Protein 1FVI (pdb70)

Foldseek 3Di:
DADAAEAEDADDDLVLDPAQWWKFFAALFFKWAAAVWTATRVRHHFLAVVCGVLVNVLDDHQWIWGKAAPPDDSVVRCCNRRHNHAAIETATEFGCPDFLQAFSLVRLVVVVVVCVVVVCSCVDDRYHYHYGGTDGGGDPVSQQVVQLVSVLSPTQGMKIAHRSAGGDNYYDHSVSRHIYTDDQWDKDKWAFAAFDWDPVVPPVVDIFTQWTWTQGPNDIDIARTNDDPVNRRVCVVVVVVRHRWMWMWIPHDVVHSIHTHGTD

Radius of gyration: 20.39 Å; Cα contacts (8 Å, |Δi|>4): 584; chains: 1; bounding box: 38×55×48 Å

CATH classification: 3.30.1490.70 (+2 more: 2.40.50.140, 3.30.470.30)

Structure (mmCIF, N/CA/C/O backbone):
data_1FVI
#
_entry.id   1FVI
#
_cell.length_a   48.17
_cell.length_b   58.44
_cell.length_c   101.79
_cell.angle_alpha   90.0
_cell.angle_beta   90.0
_cell.angle_gamma   90.0
#
_symmetry.space_group_name_H-M   'P 21 21 21'
#
loop_
_entity.id
_entity.type
_entity.pdbx_description
1 polymer 'CHLORELLA VIRUS DNA LIGASE-ADENYLATE'
2 non-polymer 'SULFATE ION'
3 non-polymer 'ADENOSINE MONOPHOSPHATE'
4 water water
#
loop_
_atom_site.group_PDB
_atom_site.id
_atom_site.type_symbol
_atom_site.label_atom_id
_atom_site.label_alt_id
_atom_site.label_comp_id
_atom_site.label_asym_id
_atom_site.label_entity_id
_atom_site.label_seq_id
_atom_site.pdbx_PDB_ins_code
_atom_site.Cartn_x
_atom_site.Cartn_y
_atom_site.Cartn_z
_atom_site.occupancy
_atom_site.B_iso_or_equiv
_atom_site.auth_seq_id
_atom_site.auth_comp_id
_atom_site.auth_asym_id
_atom_site.auth_atom_id
_atom_site.pdbx_PDB_model_num
ATOM 1 N N . ALA A 1 1 ? 29.839 -9.655 62.212 1.00 31.84 2 ALA A N 1
ATOM 2 C CA . ALA A 1 1 ? 31.280 -9.608 61.958 1.00 39.21 2 ALA A CA 1
ATOM 3 C C . ALA A 1 1 ? 31.625 -8.562 60.890 1.00 34.85 2 ALA A C 1
ATOM 4 O O . ALA A 1 1 ? 30.877 -8.354 59.935 1.00 36.99 2 ALA A O 1
ATOM 6 N N . ILE A 1 2 ? 32.792 -7.950 61.048 1.00 32.90 3 ILE A N 1
ATOM 7 C CA . ILE A 1 2 ? 33.274 -6.899 60.157 1.00 34.08 3 ILE A CA 1
ATOM 8 C C . ILE A 1 2 ? 34.598 -7.313 59.490 1.00 25.68 3 ILE A C 1
ATOM 9 O O . ILE A 1 2 ? 35.568 -7.636 60.168 1.00 26.54 3 ILE A O 1
ATOM 14 N N . THR A 1 3 ? 34.646 -7.301 58.164 1.00 22.25 4 THR A N 1
ATOM 15 C CA . THR A 1 3 ? 35.870 -7.684 57.470 1.00 27.28 4 THR A CA 1
ATOM 16 C C . THR A 1 3 ? 36.807 -6.522 57.157 1.00 28.22 4 THR A C 1
ATOM 17 O O . THR A 1 3 ? 38.010 -6.716 56.992 1.00 31.87 4 THR A O 1
ATOM 21 N N . LYS A 1 4 ? 36.240 -5.327 57.026 1.00 35.71 5 LYS A N 1
ATOM 22 C CA . LYS A 1 4 ? 36.998 -4.096 56.748 1.00 33.47 5 LYS A CA 1
ATOM 23 C C . LYS A 1 4 ? 36.016 -2.945 56.942 1.00 30.67 5 LYS A C 1
ATOM 24 O O . LYS A 1 4 ? 34.811 -3.118 56.745 1.00 24.34 5 LYS A O 1
ATOM 30 N N . PRO A 1 5 ? 36.504 -1.754 57.326 1.00 28.66 6 PRO A N 1
ATOM 31 C CA . PRO A 1 5 ? 35.548 -0.665 57.525 1.00 27.84 6 PRO A CA 1
ATOM 32 C C . PRO A 1 5 ? 34.766 -0.139 56.317 1.00 24.48 6 PRO A C 1
ATOM 33 O O . PRO A 1 5 ? 35.123 -0.346 55.150 1.00 21.88 6 PRO A O 1
ATOM 37 N N . LEU A 1 6 ? 33.632 0.464 56.639 1.00 20.51 7 LEU A N 1
ATOM 38 C CA . LEU A 1 6 ? 32.757 1.086 55.661 1.00 26.22 7 LEU A CA 1
ATOM 39 C C . LEU A 1 6 ? 33.395 2.452 55.320 1.00 25.66 7 LEU A C 1
ATOM 40 O O . LEU A 1 6 ? 33.723 3.239 56.218 1.00 22.07 7 LEU A O 1
ATOM 45 N N . LEU A 1 7 ? 33.618 2.703 54.035 1.00 24.58 8 LEU A N 1
ATOM 46 C CA . LEU A 1 7 ? 34.189 3.971 53.608 1.00 20.36 8 LEU A CA 1
ATOM 47 C C . LEU A 1 7 ? 33.175 4.777 52.793 1.00 22.96 8 LEU A C 1
ATOM 48 O O . LEU A 1 7 ? 32.154 4.257 52.341 1.00 25.02 8 LEU A O 1
ATOM 53 N N . ALA A 1 8 ? 33.437 6.069 52.666 1.00 26.12 9 ALA A N 1
ATOM 54 C CA . ALA A 1 8 ? 32.536 6.973 51.974 1.00 21.98 9 ALA A CA 1
ATOM 55 C C . ALA A 1 8 ? 32.933 7.433 50.581 1.00 20.46 9 ALA A C 1
ATOM 56 O O . ALA A 1 8 ? 34.110 7.500 50.216 1.00 21.94 9 ALA A O 1
ATOM 58 N N . ALA A 1 9 ? 31.911 7.700 49.789 1.00 16.27 10 ALA A N 1
ATOM 59 C CA . ALA A 1 9 ? 32.109 8.264 48.476 1.00 27.40 10 ALA A CA 1
ATOM 60 C C . ALA A 1 9 ? 32.007 9.791 48.730 1.00 28.49 10 ALA A C 1
ATOM 61 O O . ALA A 1 9 ? 31.494 10.236 49.765 1.00 19.97 10 ALA A O 1
ATOM 63 N N . THR A 1 10 ? 32.535 10.594 47.820 1.00 29.83 11 THR A N 1
ATOM 64 C CA . THR A 1 10 ? 32.468 12.038 47.989 1.00 30.22 11 THR A CA 1
ATOM 65 C C . THR A 1 10 ? 31.248 12.646 47.293 1.00 31.31 11 THR A C 1
ATOM 66 O O . THR A 1 10 ? 30.919 12.293 46.146 1.00 27.83 11 THR A O 1
ATOM 70 N N . LEU A 1 11 ? 30.551 13.516 48.024 1.00 31.73 12 LEU A N 1
ATOM 71 C CA . LEU A 1 11 ? 29.382 14.216 47.498 1.00 38.71 12 LEU A CA 1
ATOM 72 C C . LEU A 1 11 ? 29.919 15.528 46.940 1.00 35.30 12 LEU A C 1
ATOM 73 O O . LEU A 1 11 ? 30.445 16.345 47.689 1.00 41.78 12 LEU A O 1
ATOM 78 N N . GLU A 1 12 ? 29.843 15.696 45.624 1.00 33.28 13 GLU A N 1
ATOM 79 C CA . GLU A 1 12 ? 30.334 16.911 44.987 1.00 30.80 13 GLU A CA 1
ATOM 80 C C . GLU A 1 12 ? 29.169 17.850 44.710 1.00 33.21 13 GLU A C 1
ATOM 81 O O . GLU A 1 12 ? 29.253 19.053 44.963 1.00 45.80 13 GLU A O 1
ATOM 87 N N . ASN A 1 13 ? 28.077 17.303 44.192 1.00 29.58 14 ASN A N 1
ATOM 88 C CA . ASN A 1 13 ? 26.893 18.106 43.903 1.00 26.23 14 ASN A CA 1
ATOM 89 C C . ASN A 1 13 ? 25.842 17.828 44.984 1.00 28.95 14 ASN A C 1
ATOM 90 O O . ASN A 1 13 ? 25.314 16.709 45.094 1.00 24.95 14 ASN A O 1
ATOM 95 N N . ILE A 1 14 ? 25.565 18.845 45.796 1.00 23.04 15 ILE A N 1
ATOM 96 C CA . ILE A 1 14 ? 24.582 18.721 46.865 1.00 25.06 15 ILE A CA 1
ATOM 97 C C . ILE A 1 14 ? 23.206 18.309 46.339 1.00 22.98 15 ILE A C 1
ATOM 98 O O . ILE A 1 14 ? 22.416 17.700 47.063 1.00 24.77 15 ILE A O 1
ATOM 103 N N . GLU A 1 15 ? 22.927 18.600 45.071 1.00 21.55 16 GLU A N 1
ATOM 104 C CA . GLU A 1 15 ? 21.642 18.224 44.511 1.00 27.16 16 GLU A CA 1
ATOM 105 C C . GLU A 1 15 ? 21.553 16.710 44.258 1.00 28.02 16 GLU A C 1
ATOM 106 O O . GLU A 1 15 ? 20.475 16.192 43.957 1.00 27.11 16 GLU A O 1
ATOM 112 N N . ASP A 1 16 ? 22.672 16.006 44.458 1.00 21.76 17 ASP A N 1
ATOM 113 C CA . ASP A 1 16 ? 22.723 14.551 44.281 1.00 30.56 17 ASP A CA 1
ATOM 114 C C . ASP A 1 16 ? 22.163 13.784 45.477 1.00 30.04 17 ASP A C 1
ATOM 115 O O . ASP A 1 16 ? 21.819 12.607 45.349 1.00 30.65 17 ASP A O 1
ATOM 120 N N . VAL A 1 17 ? 22.059 14.453 46.627 1.00 25.97 18 VAL A N 1
ATOM 121 C CA . VAL A 1 17 ? 21.592 13.820 47.866 1.00 21.38 18 VAL A CA 1
ATOM 122 C C . VAL A 1 17 ? 20.153 13.353 47.820 1.00 21.33 18 VAL A C 1
ATOM 123 O O . VAL A 1 17 ? 19.271 14.113 47.458 1.00 26.88 18 VAL A O 1
ATOM 127 N N . GLN A 1 18 ? 19.935 12.076 48.126 1.00 22.51 19 GLN A N 1
ATOM 128 C CA . GLN A 1 18 ? 18.589 11.508 48.173 1.00 22.88 19 GLN A CA 1
ATOM 129 C C . GLN A 1 18 ? 18.110 12.011 49.525 1.00 22.94 19 GLN A C 1
ATOM 130 O O . GLN A 1 18 ? 18.581 11.563 50.579 1.00 18.56 19 GLN A O 1
ATOM 136 N N . PHE A 1 19 ? 17.118 12.895 49.491 1.00 30.28 20 PHE A N 1
ATOM 137 C CA . PHE A 1 19 ? 16.724 13.573 50.704 1.00 43.76 20 PHE A CA 1
ATOM 138 C C . PHE A 1 19 ? 16.335 13.066 52.038 1.00 60.61 20 PHE A C 1
ATOM 139 O O . PHE A 1 19 ? 16.811 13.630 53.030 1.00 79.74 20 PHE A O 1
ATOM 147 N N . PRO A 1 20 ? 15.344 12.190 52.133 1.00 52.45 21 PRO A N 1
ATOM 148 C CA . PRO A 1 20 ? 15.193 11.833 53.544 1.00 39.97 21 PRO A CA 1
ATOM 149 C C . PRO A 1 20 ? 16.521 11.081 53.824 1.00 29.82 21 PRO A C 1
ATOM 150 O O . PRO A 1 20 ? 16.718 9.975 53.322 1.00 29.32 21 PRO A O 1
ATOM 154 N N . CYS A 1 21 ? 17.488 11.784 54.430 1.00 24.42 22 CYS A N 1
ATOM 155 C CA . CYS A 1 21 ? 18.804 11.219 54.757 1.00 24.04 22 CYS A CA 1
ATOM 156 C C . CYS A 1 21 ? 19.192 11.461 56.224 1.00 16.44 22 CYS A C 1
ATOM 157 O O . CYS A 1 21 ? 18.636 12.336 56.881 1.00 18.32 22 CYS A O 1
ATOM 160 N N . LEU A 1 22 ? 20.101 10.625 56.724 1.00 20.97 23 LEU A N 1
ATOM 161 C CA . LEU A 1 22 ? 20.599 10.686 58.093 1.00 22.58 23 LEU A CA 1
ATOM 162 C C . LEU A 1 22 ? 22.039 11.199 58.185 1.00 24.54 23 LEU A C 1
ATOM 163 O O . LEU A 1 22 ? 22.981 10.532 57.764 1.00 17.24 23 LEU A O 1
ATOM 168 N N . ALA A 1 23 ? 22.218 12.354 58.817 1.00 19.46 24 ALA A N 1
ATOM 169 C CA . ALA A 1 23 ? 23.548 12.950 58.897 1.00 21.51 24 ALA A CA 1
ATOM 170 C C . ALA A 1 23 ? 24.238 12.958 60.252 1.00 17.18 24 ALA A C 1
ATOM 171 O O . ALA A 1 23 ? 23.595 12.949 61.295 1.00 23.91 24 ALA A O 1
ATOM 173 N N . THR A 1 24 ? 25.567 12.944 60.214 1.00 13.58 25 THR A N 1
ATOM 174 C CA . THR A 1 24 ? 26.388 12.999 61.415 1.00 20.39 25 THR A CA 1
ATOM 175 C C . THR A 1 24 ? 27.575 13.896 61.070 1.00 22.42 25 THR A C 1
ATOM 176 O O . THR A 1 24 ? 27.768 14.252 59.902 1.00 17.07 25 THR A O 1
ATOM 180 N N . PRO A 1 25 ? 28.333 14.345 62.088 1.00 21.21 26 PRO A N 1
ATOM 181 C CA . PRO A 1 25 ? 29.486 15.211 61.836 1.00 19.31 26 PRO A CA 1
ATOM 182 C C . PRO A 1 25 ? 30.724 14.476 61.361 1.00 21.12 26 PRO A C 1
ATOM 183 O O . PRO A 1 25 ? 31.024 13.372 61.823 1.00 24.66 26 PRO A O 1
ATOM 187 N N . LYS A 1 26 ? 31.414 15.075 60.396 1.00 18.20 27 LYS A N 1
ATOM 188 C CA . LYS A 1 26 ? 32.645 14.496 59.880 1.00 19.68 27 LYS A CA 1
ATOM 189 C C . LYS A 1 26 ? 33.733 14.740 60.947 1.00 31.15 27 LYS A C 1
ATOM 190 O O . LYS A 1 26 ? 34.146 15.875 61.199 1.00 23.68 27 LYS A O 1
ATOM 196 N N . ILE A 1 27 ? 34.140 13.666 61.617 1.00 24.79 28 ILE A N 1
ATOM 197 C CA . ILE A 1 27 ? 35.157 13.744 62.659 1.00 25.30 28 ILE A CA 1
ATOM 198 C C . ILE A 1 27 ? 36.592 13.537 62.135 1.00 26.83 28 ILE A C 1
ATOM 199 O O . ILE A 1 27 ? 36.873 12.640 61.310 1.00 24.48 28 ILE A O 1
ATOM 204 N N . ALA A 1 28 ? 37.482 14.401 62.616 1.00 25.06 29 ALA A N 1
ATOM 205 C CA . ALA A 1 28 ? 38.897 14.339 62.298 1.00 24.14 29 ALA A CA 1
ATOM 206 C C . ALA A 1 28 ? 39.453 13.501 63.451 1.00 28.45 29 ALA A C 1
ATOM 207 O O . ALA A 1 28 ? 39.587 13.983 64.578 1.00 23.12 29 ALA A O 1
ATOM 209 N N . GLY A 1 29 ? 39.683 12.221 63.204 1.00 21.87 30 GLY A N 1
ATOM 210 C CA . GLY A 1 29 ? 40.193 11.384 64.269 1.00 25.50 30 GLY A CA 1
ATOM 211 C C . GLY A 1 29 ? 40.743 10.057 63.786 1.00 34.88 30 GLY A C 1
ATOM 212 O O . GLY A 1 29 ? 41.094 9.895 62.612 1.00 28.74 30 GLY A O 1
ATOM 213 N N . ILE A 1 30 ? 40.822 9.104 64.707 1.00 26.61 31 ILE A N 1
ATOM 214 C CA . ILE A 1 30 ? 41.339 7.785 64.389 1.00 25.76 31 ILE A CA 1
ATOM 215 C C . ILE A 1 30 ? 40.187 6.797 64.344 1.00 26.93 31 ILE A C 1
ATOM 216 O O . ILE A 1 30 ? 39.511 6.562 65.365 1.00 22.84 31 ILE A O 1
ATOM 221 N N . ARG A 1 31 ? 39.908 6.317 63.129 1.00 30.49 32 ARG A N 1
ATOM 222 C CA . ARG A 1 31 ? 38.859 5.320 62.872 1.00 24.09 32 ARG A CA 1
ATOM 223 C C . ARG A 1 31 ? 39.213 4.049 63.668 1.00 23.89 32 ARG A C 1
ATOM 224 O O . ARG A 1 31 ? 40.348 3.542 63.598 1.00 19.82 32 ARG A O 1
ATOM 232 N N . SER A 1 32 ? 38.249 3.568 64.446 1.00 19.79 33 SER A N 1
ATOM 233 C CA . SER A 1 32 ? 38.457 2.386 65.270 1.00 27.10 33 SER A CA 1
ATOM 234 C C . SER A 1 32 ? 37.218 1.510 65.380 1.00 23.15 33 SER A C 1
ATOM 235 O O . SER A 1 32 ? 36.108 1.984 65.648 1.00 20.99 33 SER A O 1
ATOM 238 N N . VAL A 1 33 ? 37.426 0.222 65.141 1.00 23.63 34 VAL A N 1
ATOM 239 C CA . VAL A 1 33 ? 36.362 -0.743 65.221 1.00 21.87 34 VAL A CA 1
ATOM 240 C C . VAL A 1 33 ? 36.680 -1.763 66.303 1.00 18.20 34 VAL A C 1
ATOM 241 O O . VAL A 1 33 ? 37.825 -2.180 66.477 1.00 17.36 34 VAL A O 1
ATOM 245 N N . LYS A 1 34 ? 35.645 -2.133 67.042 1.00 27.96 35 LYS A N 1
ATOM 246 C CA . LYS A 1 34 ? 35.744 -3.134 68.098 1.00 31.05 35 LYS A CA 1
ATOM 247 C C . LYS A 1 34 ? 35.492 -4.523 67.523 1.00 27.94 35 LYS A C 1
ATOM 248 O O . LYS A 1 34 ? 34.370 -4.874 67.148 1.00 29.95 35 LYS A O 1
ATOM 254 N N . GLN A 1 35 ? 36.567 -5.282 67.406 1.00 31.00 36 GLN A N 1
ATOM 255 C CA . GLN A 1 35 ? 36.497 -6.643 66.917 1.00 37.50 36 GLN A CA 1
ATOM 256 C C . GLN A 1 35 ? 37.539 -7.435 67.703 1.00 31.56 36 GLN A C 1
ATOM 257 O O . GLN A 1 35 ? 38.716 -7.478 67.319 1.00 23.26 36 GLN A O 1
ATOM 263 N N . THR A 1 36 ? 37.086 -7.972 68.846 1.00 31.25 37 THR A N 1
ATOM 264 C CA . THR A 1 36 ? 37.876 -8.750 69.804 1.00 24.95 37 THR A CA 1
ATOM 265 C C . THR A 1 36 ? 38.655 -7.741 70.655 1.00 28.83 37 THR A C 1
ATOM 266 O O . THR A 1 36 ? 38.694 -7.835 71.879 1.00 39.76 37 THR A O 1
ATOM 270 N N . GLN A 1 37 ? 39.265 -6.772 69.976 1.00 32.16 38 GLN A N 1
ATOM 271 C CA . GLN A 1 37 ? 40.004 -5.669 70.583 1.00 25.54 38 GLN A CA 1
ATOM 272 C C . GLN A 1 37 ? 39.839 -4.465 69.637 1.00 31.70 38 GLN A C 1
ATOM 273 O O . GLN A 1 37 ? 39.242 -4.602 68.567 1.00 25.12 38 GLN A O 1
ATOM 279 N N . MET A 1 38 ? 40.339 -3.292 70.026 1.00 32.28 39 MET A N 1
ATOM 280 C CA . MET A 1 38 ? 40.226 -2.117 69.159 1.00 32.10 39 MET A CA 1
ATOM 281 C C . MET A 1 38 ? 41.210 -2.173 67.996 1.00 30.32 39 MET A C 1
ATOM 282 O O . MET A 1 38 ? 42.415 -2.370 68.183 1.00 27.65 39 MET A O 1
ATOM 287 N N . LEU A 1 39 ? 40.654 -2.062 66.791 1.00 25.67 40 LEU A N 1
ATOM 288 C CA . LEU A 1 39 ? 41.406 -2.106 65.543 1.00 27.80 40 LEU A CA 1
ATOM 289 C C . LEU A 1 39 ? 41.337 -0.744 64.836 1.00 30.76 40 LEU A C 1
ATOM 290 O O . LEU A 1 39 ? 40.396 0.034 65.038 1.00 24.14 40 LEU A O 1
ATOM 295 N N . SER A 1 40 ? 42.351 -0.447 64.033 1.00 32.32 41 SER A N 1
ATOM 296 C CA . SER A 1 40 ? 42.371 0.799 63.267 1.00 35.50 41 SER A CA 1
ATOM 297 C C . SER A 1 40 ? 41.746 0.491 61.889 1.00 33.50 41 SER A C 1
ATOM 298 O O . SER A 1 40 ? 41.185 -0.603 61.692 1.00 24.14 41 SER A O 1
ATOM 301 N N . ARG A 1 41 ? 41.833 1.434 60.947 1.00 30.64 42 ARG A N 1
ATOM 302 C CA . ARG A 1 41 ? 41.261 1.226 59.616 1.00 28.80 42 ARG A CA 1
ATOM 303 C C . ARG A 1 41 ? 41.943 0.127 58.818 1.00 27.25 42 ARG A C 1
ATOM 304 O O . ARG A 1 41 ? 41.323 -0.478 57.950 1.00 29.53 42 ARG A O 1
ATOM 312 N N . THR A 1 42 ? 43.223 -0.109 59.094 1.00 24.86 43 THR A N 1
ATOM 313 C CA . THR A 1 42 ? 43.969 -1.172 58.427 1.00 29.76 43 THR A CA 1
ATOM 314 C C . THR A 1 42 ? 43.688 -2.496 59.151 1.00 32.02 43 THR A C 1
ATOM 315 O O . THR A 1 42 ? 44.264 -3.536 58.833 1.00 35.06 43 THR A O 1
ATOM 319 N N . PHE A 1 43 ? 42.850 -2.413 60.177 1.00 31.48 44 PHE A N 1
ATOM 320 C CA . PHE A 1 43 ? 42.447 -3.553 60.977 1.00 40.20 44 PHE A CA 1
ATOM 321 C C . PHE A 1 43 ? 43.526 -4.199 61.834 1.00 46.84 44 PHE A C 1
ATOM 322 O O . PHE A 1 43 ? 43.411 -5.353 62.261 1.00 48.10 44 PHE A O 1
ATOM 330 N N . LYS A 1 44 ? 44.572 -3.427 62.096 1.00 43.25 45 LYS A N 1
ATOM 331 C CA . LYS A 1 44 ? 45.654 -3.866 62.960 1.00 37.48 45 LYS A CA 1
ATOM 332 C C . LYS A 1 44 ? 45.305 -3.277 64.329 1.00 38.10 45 LYS A C 1
ATOM 333 O O . LYS A 1 44 ? 44.635 -2.243 64.418 1.00 36.89 45 LYS A O 1
ATOM 339 N N . PRO A 1 45 ? 45.662 -3.971 65.417 1.00 40.24 46 PRO A N 1
ATOM 340 C CA . PRO A 1 45 ? 45.324 -3.420 66.736 1.00 39.52 46 PRO A CA 1
ATOM 341 C C . PRO A 1 45 ? 45.848 -2.012 67.040 1.00 38.34 46 PRO A C 1
ATOM 342 O O . PRO A 1 45 ? 46.897 -1.608 66.527 1.00 33.66 46 PRO A O 1
ATOM 346 N N . ILE A 1 46 ? 45.052 -1.263 67.811 1.00 29.61 47 ILE A N 1
ATOM 347 C CA . ILE A 1 46 ? 45.373 0.099 68.259 1.00 31.87 47 ILE A CA 1
ATOM 348 C C . ILE A 1 46 ? 46.652 0.010 69.103 1.00 31.70 47 ILE A C 1
ATOM 349 O O . ILE A 1 46 ? 46.717 -0.762 70.062 1.00 31.41 47 ILE A O 1
ATOM 354 N N . ARG A 1 47 ? 47.657 0.800 68.729 1.00 30.14 48 ARG A N 1
ATOM 355 C CA . ARG A 1 47 ? 48.954 0.809 69.389 1.00 28.92 48 ARG A CA 1
ATOM 356 C C . ARG A 1 47 ? 48.930 1.188 70.860 1.00 33.78 48 ARG A C 1
ATOM 357 O O . ARG A 1 47 ? 49.723 0.668 71.658 1.00 37.47 48 ARG A O 1
ATOM 365 N N . ASN A 1 48 ? 48.054 2.128 71.210 1.00 30.39 49 ASN A N 1
ATOM 366 C CA . ASN A 1 48 ? 47.920 2.570 72.593 1.00 33.33 49 ASN A CA 1
ATOM 367 C C . ASN A 1 48 ? 47.134 1.515 73.384 1.00 34.86 49 ASN A C 1
ATOM 368 O O . ASN A 1 48 ? 45.899 1.495 73.352 1.00 31.83 49 ASN A O 1
ATOM 373 N N . SER A 1 49 ? 47.858 0.689 74.141 1.00 31.86 50 SER A N 1
ATOM 374 C CA . SER A 1 49 ? 47.267 -0.404 74.920 1.00 37.63 50 SER A CA 1
ATOM 375 C C . SER A 1 49 ? 46.207 -0.060 75.945 1.00 30.63 50 SER A C 1
ATOM 376 O O . SER A 1 49 ? 45.289 -0.840 76.158 1.00 29.50 50 SER A O 1
ATOM 379 N N . VAL A 1 50 ? 46.354 1.083 76.602 1.00 33.28 51 VAL A N 1
ATOM 380 C CA . VAL A 1 50 ? 45.392 1.529 77.606 1.00 27.45 51 VAL A CA 1
ATOM 381 C C . VAL A 1 50 ? 44.076 1.874 76.903 1.00 36.20 51 VAL A C 1
ATOM 382 O O . VAL A 1 50 ? 43.001 1.504 77.376 1.00 33.07 51 VAL A O 1
ATOM 386 N N . MET A 1 51 ? 44.172 2.584 75.775 1.00 33.37 52 MET A N 1
ATOM 387 C CA . MET A 1 51 ? 42.990 2.971 74.998 1.00 35.75 52 MET A CA 1
ATOM 388 C C . MET A 1 51 ? 42.310 1.712 74.510 1.00 24.39 52 MET A C 1
ATOM 389 O O . MET A 1 51 ? 41.094 1.554 74.621 1.00 28.08 52 MET A O 1
ATOM 394 N N . ASN A 1 52 ? 43.128 0.824 73.961 1.00 21.59 53 ASN A N 1
ATOM 395 C CA . ASN A 1 52 ? 42.660 -0.441 73.427 1.00 21.58 53 ASN A CA 1
ATOM 396 C C . ASN A 1 52 ? 41.881 -1.206 74.497 1.00 29.81 53 ASN A C 1
ATOM 397 O O . ASN A 1 52 ? 40.689 -1.472 74.329 1.00 26.80 53 ASN A O 1
ATOM 402 N N . ARG A 1 53 ? 42.518 -1.441 75.643 1.00 29.99 54 ARG A N 1
ATOM 403 C CA . ARG A 1 53 ? 41.885 -2.167 76.735 1.00 31.20 54 ARG A CA 1
ATOM 404 C C . ARG A 1 53 ? 40.613 -1.497 77.234 1.00 28.76 54 ARG A C 1
ATOM 405 O O . ARG A 1 53 ? 39.572 -2.140 77.308 1.00 31.36 54 ARG A O 1
ATOM 413 N N . LEU A 1 54 ? 40.699 -0.209 77.563 1.00 28.55 55 LEU A N 1
ATOM 414 C CA . LEU A 1 54 ? 39.554 0.556 78.053 1.00 24.30 55 LEU A CA 1
ATOM 415 C C . LEU A 1 54 ? 38.348 0.463 77.117 1.00 32.13 55 LEU A C 1
ATOM 416 O O . LEU A 1 54 ? 37.241 0.098 77.538 1.00 31.70 55 LEU A O 1
ATOM 421 N N . LEU A 1 55 ? 38.554 0.816 75.850 1.00 23.98 56 LEU A N 1
ATOM 422 C CA . LEU A 1 55 ? 37.467 0.759 74.876 1.00 29.11 56 LEU A CA 1
ATOM 423 C C . LEU A 1 55 ? 36.947 -0.668 74.655 1.00 31.08 56 LEU A C 1
ATOM 424 O O . LEU A 1 55 ? 35.745 -0.851 74.500 1.00 34.23 56 LEU A O 1
ATOM 429 N N . THR A 1 56 ? 37.831 -1.674 74.654 1.00 31.32 57 THR A N 1
ATOM 430 C CA . THR A 1 56 ? 37.376 -3.056 74.455 1.00 28.05 57 THR A CA 1
ATOM 431 C C . THR A 1 56 ? 36.479 -3.501 75.616 1.00 26.44 57 THR A C 1
ATOM 432 O O . THR A 1 56 ? 35.531 -4.259 75.418 1.00 37.98 57 THR A O 1
ATOM 436 N N . GLU A 1 57 ? 36.771 -3.009 76.817 1.00 25.11 58 GLU A N 1
ATOM 437 C CA . GLU A 1 57 ? 35.978 -3.332 78.004 1.00 32.76 58 GLU A CA 1
ATOM 438 C C . GLU A 1 57 ? 34.622 -2.614 77.936 1.00 41.07 58 GLU A C 1
ATOM 439 O O . GLU A 1 57 ? 33.583 -3.187 78.294 1.00 39.41 58 GLU A O 1
ATOM 445 N N . LEU A 1 58 ? 34.641 -1.380 77.426 1.00 39.19 59 LEU A N 1
ATOM 446 C CA . LEU A 1 58 ? 33.444 -0.547 77.316 1.00 25.16 59 LEU A CA 1
ATOM 447 C C . LEU A 1 58 ? 32.509 -0.841 76.149 1.00 20.00 59 LEU A C 1
ATOM 448 O O . LEU A 1 58 ? 31.292 -0.893 76.313 1.00 23.52 59 LEU A O 1
ATOM 453 N N . LEU A 1 59 ? 33.071 -1.049 74.972 1.00 19.49 60 LEU A N 1
ATOM 454 C CA . LEU A 1 59 ? 32.246 -1.247 73.792 1.00 26.22 60 LEU A CA 1
ATOM 455 C C . LEU A 1 59 ? 31.859 -2.670 73.447 1.00 29.48 60 LEU A C 1
ATOM 456 O O . LEU A 1 59 ? 32.631 -3.606 73.679 1.00 26.27 60 LEU A O 1
ATOM 461 N N . PRO A 1 60 ? 30.637 -2.852 72.901 1.00 27.40 61 PRO A N 1
ATOM 462 C CA . PRO A 1 60 ? 30.177 -4.183 72.514 1.00 27.65 61 PRO A CA 1
ATOM 463 C C . PRO A 1 60 ? 30.849 -4.537 71.203 1.00 24.92 61 PRO A C 1
ATOM 464 O O . PRO A 1 60 ? 31.244 -3.652 70.435 1.00 24.83 61 PRO A O 1
ATOM 468 N N . GLU A 1 61 ? 31.037 -5.831 70.985 1.00 24.83 62 GLU A N 1
ATOM 469 C CA . GLU A 1 61 ? 31.652 -6.344 69.769 1.00 26.99 62 GLU A CA 1
ATOM 470 C C . GLU A 1 61 ? 30.884 -5.800 68.544 1.00 22.91 62 GLU A C 1
ATOM 471 O O . GLU A 1 61 ? 29.652 -5.790 68.531 1.00 23.79 62 GLU A O 1
ATOM 477 N N . GLY A 1 62 ? 31.606 -5.315 67.537 1.00 23.06 63 GLY A N 1
ATOM 478 C CA . GLY A 1 62 ? 30.943 -4.780 66.356 1.00 23.63 63 GLY A CA 1
ATOM 479 C C . GLY A 1 62 ? 30.785 -3.262 66.334 1.00 27.82 63 GLY A C 1
ATOM 480 O O . GLY A 1 62 ? 30.185 -2.694 65.410 1.00 19.31 63 GLY A O 1
ATOM 481 N N . SER A 1 63 ? 31.326 -2.601 67.352 1.00 26.00 64 SER A N 1
ATOM 482 C CA . SER A 1 63 ? 31.278 -1.146 67.428 1.00 28.80 64 SER A CA 1
ATOM 483 C C . SER A 1 63 ? 32.189 -0.476 66.403 1.00 24.96 64 SER A C 1
ATOM 484 O O . SER A 1 63 ? 33.311 -0.935 66.158 1.00 20.77 64 SER A O 1
ATOM 487 N N . ASP A 1 64 ? 31.692 0.613 65.817 1.00 19.90 65 ASP A N 1
ATOM 488 C CA . ASP A 1 64 ? 32.447 1.385 64.843 1.00 20.89 65 ASP A CA 1
ATOM 489 C C . ASP A 1 64 ? 32.423 2.868 65.256 1.00 24.58 65 ASP A C 1
ATOM 490 O O . ASP A 1 64 ? 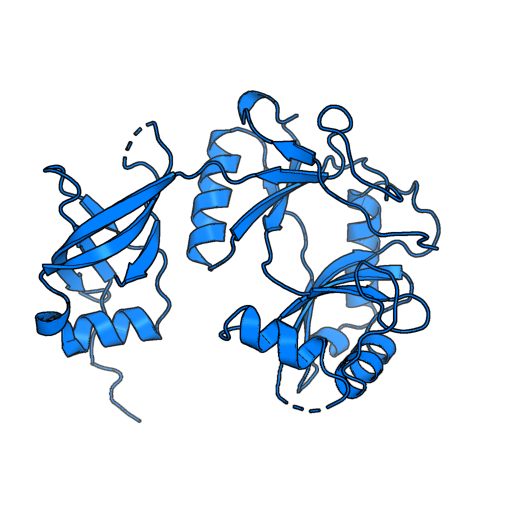31.394 3.374 65.733 1.00 18.62 65 ASP A O 1
ATOM 495 N N . GLY A 1 65 ? 33.560 3.548 65.095 1.00 23.78 66 GLY A N 1
ATOM 496 C CA . GLY A 1 65 ? 33.632 4.943 65.501 1.00 19.09 66 GLY A CA 1
ATOM 497 C C . GLY A 1 65 ? 34.974 5.630 65.343 1.00 16.66 66 GLY A C 1
ATOM 498 O O . GLY A 1 65 ? 35.858 5.164 64.616 1.00 20.91 66 GLY A O 1
ATOM 499 N N . GLU A 1 66 ? 35.111 6.767 66.017 1.00 21.49 67 GLU A N 1
ATOM 500 C CA . GLU A 1 66 ? 36.321 7.582 65.940 1.00 25.30 67 GLU A CA 1
ATOM 501 C C . GLU A 1 66 ? 36.888 7.963 67.295 1.00 24.63 67 GLU A C 1
ATOM 502 O O . GLU A 1 66 ? 36.176 8.479 68.175 1.00 19.40 67 GLU A O 1
ATOM 508 N N . ILE A 1 67 ? 38.187 7.752 67.441 1.00 24.78 68 ILE A N 1
ATOM 509 C CA . ILE A 1 67 ? 38.863 8.124 68.678 1.00 32.84 68 ILE A CA 1
ATOM 510 C C . ILE A 1 67 ? 39.410 9.535 68.439 1.00 34.35 68 ILE A C 1
ATOM 511 O O . ILE A 1 67 ? 39.855 9.859 67.334 1.00 22.07 68 ILE A O 1
ATOM 516 N N . SER A 1 68 ? 39.352 10.369 69.471 1.00 29.87 69 SER A N 1
ATOM 517 C CA . SER A 1 68 ? 39.859 11.721 69.385 1.00 39.22 69 SER A CA 1
ATOM 518 C C . SER A 1 68 ? 39.997 12.339 70.754 1.00 34.41 69 SER A C 1
ATOM 519 O O . SER A 1 68 ? 39.223 12.031 71.651 1.00 31.48 69 SER A O 1
ATOM 522 N N . ILE A 1 69 ? 41.026 13.167 70.913 1.00 40.42 70 ILE A N 1
ATOM 523 C CA . ILE A 1 69 ? 41.264 13.903 72.155 1.00 35.70 70 ILE A CA 1
ATOM 524 C C . ILE A 1 69 ? 40.603 15.258 71.883 1.00 37.27 70 ILE A C 1
ATOM 525 O O . ILE A 1 69 ? 41.097 16.060 71.081 1.00 29.10 70 ILE A O 1
ATOM 530 N N . GLU A 1 70 ? 39.465 15.474 72.533 1.00 40.24 71 GLU A N 1
ATOM 531 C CA . GLU A 1 70 ? 38.637 16.668 72.367 1.00 50.24 71 GLU A CA 1
ATOM 532 C C . GLU A 1 70 ? 39.190 18.001 71.864 1.00 57.99 71 GLU A C 1
ATOM 533 O O . GLU A 1 70 ? 38.914 18.389 70.724 1.00 67.86 71 GLU A O 1
ATOM 539 N N . GLY A 1 71 ? 39.926 18.724 72.703 1.00 49.33 72 GLY A N 1
ATOM 540 C CA . GLY A 1 71 ? 40.436 20.013 72.268 1.00 35.96 72 GLY A CA 1
ATOM 541 C C . GLY A 1 71 ? 41.869 20.008 71.790 1.00 39.96 72 GLY A C 1
ATOM 542 O O . GLY A 1 71 ? 42.510 21.047 71.782 1.00 45.66 72 GLY A O 1
ATOM 543 N N . ALA A 1 72 ? 42.376 18.845 71.398 1.00 34.36 73 ALA A N 1
ATOM 544 C CA . ALA A 1 72 ? 43.747 18.730 70.919 1.00 35.54 73 ALA A CA 1
ATOM 545 C C . ALA A 1 72 ? 43.792 18.732 69.398 1.00 40.49 73 ALA A C 1
ATOM 546 O O . ALA A 1 72 ? 42.751 18.653 68.729 1.00 40.12 73 ALA A O 1
ATOM 548 N N . THR A 1 73 ? 45.005 18.809 68.856 1.00 35.76 74 THR A N 1
ATOM 549 C CA . THR A 1 73 ? 45.182 18.799 67.410 1.00 34.98 74 THR A CA 1
ATOM 550 C C . THR A 1 73 ? 45.169 17.366 66.889 1.00 39.62 74 THR A C 1
ATOM 551 O O . THR A 1 73 ? 45.381 16.416 67.655 1.00 35.92 74 THR A O 1
ATOM 555 N N . PHE A 1 74 ? 44.945 17.222 65.582 1.00 32.30 75 PHE A N 1
ATOM 556 C CA . PHE A 1 74 ? 44.907 15.913 64.945 1.00 31.45 75 PHE A CA 1
ATOM 557 C C . PHE A 1 74 ? 46.220 15.163 65.101 1.00 30.06 75 PHE A C 1
ATOM 558 O O . PHE A 1 74 ? 46.224 13.938 65.261 1.00 30.32 75 PHE A O 1
ATOM 566 N N . GLN A 1 75 ? 47.331 15.896 65.053 1.00 33.08 76 GLN A N 1
ATOM 567 C CA . GLN A 1 75 ? 48.645 15.280 65.200 1.00 39.89 76 GLN A CA 1
ATOM 568 C C . GLN A 1 75 ? 48.878 14.780 66.627 1.00 33.12 76 GLN A C 1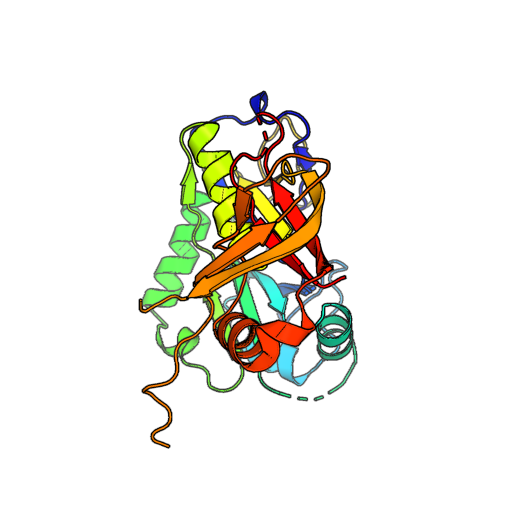
ATOM 569 O O . GLN A 1 75 ? 49.638 13.838 66.849 1.00 33.97 76 GLN A O 1
ATOM 575 N N . ASP A 1 76 ? 48.208 15.398 67.589 1.00 31.25 77 ASP A N 1
ATOM 576 C CA . ASP A 1 76 ? 48.352 14.981 68.975 1.00 40.04 77 ASP A CA 1
ATOM 577 C C . ASP A 1 76 ? 47.578 13.691 69.159 1.00 36.55 77 ASP A C 1
ATOM 578 O O . ASP A 1 76 ? 48.108 12.699 69.659 1.00 30.60 77 ASP A O 1
ATOM 583 N N . THR A 1 77 ? 46.323 13.718 68.715 1.00 39.10 78 THR A N 1
ATOM 584 C CA . THR A 1 77 ? 45.437 12.564 68.774 1.00 32.68 78 THR A CA 1
ATOM 585 C C . THR A 1 77 ? 46.120 11.375 68.090 1.00 31.46 78 THR A C 1
ATOM 586 O O . THR A 1 77 ? 46.191 10.291 68.650 1.00 25.70 78 THR A O 1
ATOM 590 N N . THR A 1 78 ? 46.655 11.607 66.893 1.00 30.28 79 THR A N 1
ATOM 591 C CA . THR A 1 78 ? 47.327 10.568 66.122 1.00 28.57 79 THR A CA 1
ATOM 592 C C . THR A 1 78 ? 48.450 9.858 66.871 1.00 30.05 79 THR A C 1
ATOM 593 O O . THR A 1 78 ? 48.549 8.639 66.823 1.00 33.60 79 THR A O 1
ATOM 597 N N . SER A 1 79 ? 49.283 10.625 67.567 1.00 32.17 80 SER A N 1
ATOM 598 C CA . SER A 1 79 ? 50.403 10.067 68.307 1.00 25.20 80 SER A CA 1
ATOM 599 C C . SER A 1 79 ? 49.975 9.389 69.597 1.00 30.36 80 SER A C 1
ATOM 600 O O . SER A 1 79 ? 50.630 8.458 70.053 1.00 44.35 80 SER A O 1
ATOM 603 N N . ALA A 1 80 ? 48.892 9.855 70.204 1.00 31.67 81 ALA A N 1
ATOM 604 C CA . ALA A 1 80 ? 48.415 9.233 71.438 1.00 35.30 81 ALA A CA 1
ATOM 605 C C . ALA A 1 80 ? 47.804 7.853 71.139 1.00 33.26 81 ALA A C 1
ATOM 606 O O . ALA A 1 80 ? 48.084 6.874 71.826 1.00 34.51 81 ALA A O 1
ATOM 608 N N . VAL A 1 81 ? 47.002 7.788 70.081 1.00 32.53 82 VAL A N 1
ATOM 609 C CA . VAL A 1 81 ? 46.334 6.555 69.657 1.00 38.78 82 VAL A CA 1
ATOM 610 C C . VAL A 1 81 ? 47.281 5.584 68.950 1.00 35.22 82 VAL A C 1
ATOM 611 O O . VAL A 1 81 ? 47.295 4.380 69.228 1.00 34.82 82 VAL A O 1
ATOM 615 N N . MET A 1 82 ? 48.075 6.130 68.041 1.00 28.96 83 MET A N 1
ATOM 616 C CA . MET A 1 82 ? 48.966 5.326 67.231 1.00 32.69 83 MET A CA 1
ATOM 617 C C . MET A 1 82 ? 50.333 4.987 67.783 1.00 30.54 83 MET A C 1
ATOM 618 O O . MET A 1 82 ? 51.090 4.256 67.144 1.00 39.97 83 MET A O 1
ATOM 623 N N . THR A 1 83 ? 50.667 5.509 68.953 1.00 29.14 84 THR A N 1
ATOM 624 C CA . THR A 1 83 ? 51.956 5.175 69.546 1.00 41.16 84 THR A CA 1
ATOM 625 C C . THR A 1 83 ? 51.694 4.097 70.588 1.00 45.76 84 THR A C 1
ATOM 626 O O . THR A 1 83 ? 50.740 4.195 71.363 1.00 48.34 84 THR A O 1
ATOM 630 N N . GLY A 1 84 ? 52.536 3.065 70.581 1.00 44.46 85 GLY A N 1
ATOM 631 C CA . GLY A 1 84 ? 52.386 1.948 71.496 1.00 48.92 85 GLY A CA 1
ATOM 632 C C . GLY A 1 84 ? 52.626 2.208 72.967 1.00 51.27 85 GLY A C 1
ATOM 633 O O . GLY A 1 84 ? 53.499 1.580 73.563 1.00 57.16 85 GLY A O 1
ATOM 634 N N . HIS A 1 85 ? 51.823 3.087 73.565 1.00 52.80 86 HIS A N 1
ATOM 635 C CA . HIS A 1 85 ? 51.943 3.419 74.983 1.00 46.33 86 HIS A CA 1
ATOM 636 C C . HIS A 1 85 ? 51.626 2.199 75.852 1.00 46.44 86 HIS A C 1
ATOM 637 O O . HIS A 1 85 ? 50.733 1.408 75.530 1.00 45.06 86 HIS A O 1
ATOM 644 N N . ALA A 1 90 ? 45.750 10.232 80.087 1.00 38.44 91 ALA A N 1
ATOM 645 C CA . ALA A 1 90 ? 45.045 11.387 79.541 1.00 37.33 91 ALA A CA 1
ATOM 646 C C . ALA A 1 90 ? 43.655 11.000 79.112 1.00 39.64 91 ALA A C 1
ATOM 647 O O . ALA A 1 90 ? 43.413 9.872 78.676 1.00 39.71 91 ALA A O 1
ATOM 649 N N . LYS A 1 91 ? 42.746 11.956 79.239 1.00 38.43 92 LYS A N 1
ATOM 650 C CA . LYS A 1 91 ? 41.363 11.759 78.862 1.00 39.48 92 LYS A CA 1
ATOM 651 C C . LYS A 1 91 ? 41.246 11.796 77.332 1.00 44.32 92 LYS A C 1
ATOM 652 O O . LYS A 1 91 ? 42.044 12.445 76.647 1.00 42.43 92 LYS A O 1
ATOM 658 N N . PHE A 1 92 ? 40.290 11.040 76.802 1.00 35.94 93 PHE A N 1
ATOM 659 C CA . PHE A 1 92 ? 40.040 10.990 75.367 1.00 27.40 93 PHE A CA 1
ATOM 660 C C . PHE A 1 92 ? 38.583 10.616 75.138 1.00 26.62 93 PHE A C 1
ATOM 661 O O . PHE A 1 92 ? 37.861 10.227 76.057 1.00 27.69 93 PHE A O 1
ATOM 669 N N . SER A 1 93 ? 38.140 10.751 73.904 1.00 30.71 94 SER A N 1
ATOM 670 C CA . SER A 1 93 ? 36.761 10.442 73.587 1.00 30.66 94 SER A CA 1
ATOM 671 C C . SER A 1 93 ? 36.661 9.409 72.477 1.00 28.38 94 SER A C 1
ATOM 672 O O . SER A 1 93 ? 37.646 9.091 71.814 1.00 28.13 94 SER A O 1
ATOM 675 N N . TYR A 1 94 ? 35.473 8.839 72.327 1.00 33.97 95 TYR A N 1
ATOM 676 C CA . TYR A 1 94 ? 35.221 7.872 71.277 1.00 32.26 95 TYR A CA 1
ATOM 677 C C . TYR A 1 94 ? 33.820 8.141 70.763 1.00 29.71 95 TYR A C 1
ATOM 678 O O . TYR A 1 94 ? 32.836 7.972 71.495 1.00 26.75 95 TYR A O 1
ATOM 687 N N . TYR A 1 95 ? 33.748 8.661 69.539 1.00 20.58 96 TYR A N 1
ATOM 688 C CA . TYR A 1 95 ? 32.472 8.946 68.901 1.00 22.06 96 TYR A CA 1
ATOM 689 C C . TYR A 1 95 ? 32.035 7.626 68.265 1.00 24.03 96 TYR A C 1
ATOM 690 O O . TYR A 1 95 ? 32.641 7.165 67.288 1.00 21.41 96 TYR A O 1
ATOM 699 N N . TRP A 1 96 ? 31.017 7.012 68.861 1.00 20.43 97 TRP A N 1
ATOM 700 C CA . TRP A 1 96 ? 30.492 5.719 68.422 1.00 17.84 97 TRP A CA 1
ATOM 701 C C . TRP A 1 96 ? 29.380 5.945 67.432 1.00 14.23 97 TRP A C 1
ATOM 702 O O . TRP A 1 96 ? 28.279 6.322 67.816 1.00 19.98 97 TRP A O 1
ATOM 713 N N . PHE A 1 97 ? 29.662 5.720 66.153 1.00 22.03 98 PHE A N 1
ATOM 714 C CA . PHE A 1 97 ? 28.653 5.955 65.128 1.00 18.10 98 PHE A CA 1
ATOM 715 C C . PHE A 1 97 ? 27.973 4.752 64.470 1.00 25.95 98 PHE A C 1
ATOM 716 O O . PHE A 1 97 ? 26.996 4.930 63.731 1.00 24.41 98 PHE A O 1
ATOM 724 N N . ASP A 1 98 ? 28.484 3.543 64.719 1.00 22.04 99 ASP A N 1
ATOM 725 C CA . ASP A 1 98 ? 27.878 2.345 64.153 1.00 21.18 99 ASP A CA 1
ATOM 726 C C . ASP A 1 98 ? 28.060 1.133 65.055 1.00 19.89 99 ASP A C 1
ATOM 727 O O . ASP A 1 98 ? 28.936 1.111 65.915 1.00 16.08 99 ASP A O 1
ATOM 732 N N . TYR A 1 99 ? 27.225 0.126 64.822 1.00 26.66 100 TYR A N 1
ATOM 733 C CA . TYR A 1 99 ? 27.195 -1.103 65.610 1.00 25.43 100 TYR A CA 1
ATOM 734 C C . TYR A 1 99 ? 26.652 -2.230 64.749 1.00 21.43 100 TYR A C 1
ATOM 735 O O . TYR A 1 99 ? 25.448 -2.255 64.464 1.00 25.03 100 TYR A O 1
ATOM 744 N N . VAL A 1 100 ? 27.504 -3.172 64.355 1.00 25.94 101 VAL A N 1
ATOM 745 C CA . VAL A 1 100 ? 26.997 -4.266 63.543 1.00 35.02 101 VAL A CA 1
ATOM 746 C C . VAL A 1 100 ? 26.239 -5.344 64.311 1.00 50.14 101 VAL A C 1
ATOM 747 O O . VAL A 1 100 ? 25.201 -5.771 63.834 1.00 61.83 101 VAL A O 1
ATOM 751 N N . THR A 1 101 ? 26.699 -5.753 65.496 1.00 44.45 102 THR A N 1
ATOM 752 C CA . THR A 1 101 ? 25.985 -6.784 66.280 1.00 48.15 102 THR A CA 1
ATOM 753 C C . THR A 1 101 ? 26.163 -8.171 65.639 1.00 45.94 102 THR A C 1
ATOM 754 O O . THR A 1 101 ? 26.840 -9.032 66.191 1.00 54.49 102 THR A O 1
ATOM 758 N N . ASP A 1 102 ? 25.591 -8.366 64.457 1.00 43.08 103 ASP A N 1
ATOM 759 C CA . ASP A 1 102 ? 25.703 -9.628 63.747 1.00 41.14 103 ASP A CA 1
ATOM 760 C C . ASP A 1 102 ? 25.620 -9.384 62.250 1.00 39.86 103 ASP A C 1
ATOM 761 O O . ASP A 1 102 ? 26.640 -9.267 61.567 1.00 41.39 103 ASP A O 1
ATOM 766 N N . ASP A 1 103 ? 24.387 -9.240 61.780 1.00 30.57 104 ASP A N 1
ATOM 767 C CA . ASP A 1 103 ? 24.065 -9.060 60.377 1.00 34.82 104 ASP A CA 1
ATOM 768 C C . ASP A 1 103 ? 24.332 -7.677 59.800 1.00 33.48 104 ASP A C 1
ATOM 769 O O . ASP A 1 103 ? 23.583 -6.743 60.057 1.00 35.16 104 ASP A O 1
ATOM 774 N N . PRO A 1 104 ? 25.388 -7.545 58.973 1.00 37.62 105 PRO A N 1
ATOM 775 C CA . PRO A 1 104 ? 25.745 -6.265 58.345 1.00 36.90 105 PRO A CA 1
ATOM 776 C C . PRO A 1 104 ? 24.654 -5.766 57.391 1.00 36.21 105 PRO A C 1
ATOM 777 O O . PRO A 1 104 ? 24.602 -4.583 57.054 1.00 32.40 105 PRO A O 1
ATOM 781 N N . LEU A 1 105 ? 23.774 -6.672 56.969 1.00 31.18 106 LEU A N 1
ATOM 782 C CA . LEU A 1 105 ? 22.694 -6.304 56.077 1.00 26.60 106 LEU A CA 1
ATOM 783 C C . LEU A 1 105 ? 21.572 -5.589 56.812 1.00 20.66 106 LEU A C 1
ATOM 784 O O . LEU A 1 105 ? 20.689 -5.023 56.177 1.00 25.72 106 LEU A O 1
ATOM 789 N N . LYS A 1 106 ? 21.592 -5.622 58.146 1.00 24.52 107 LYS A N 1
ATOM 790 C CA . LYS A 1 106 ? 20.583 -4.909 58.924 1.00 24.13 107 LYS A CA 1
ATOM 791 C C . LYS A 1 106 ? 20.679 -3.424 58.531 1.00 29.33 107 LYS A C 1
ATOM 792 O O . LYS A 1 106 ? 21.777 -2.884 58.411 1.00 31.22 107 LYS A O 1
ATOM 798 N N . LYS A 1 107 ? 19.538 -2.785 58.284 1.00 31.24 108 LYS A N 1
ATOM 799 C CA . LYS A 1 107 ? 19.503 -1.370 57.883 1.00 30.80 108 LYS A CA 1
ATOM 800 C C . LYS A 1 107 ? 20.156 -0.426 58.886 1.00 23.86 108 LYS A C 1
ATOM 801 O O . LYS A 1 107 ? 19.990 -0.584 60.095 1.00 22.46 108 LYS A O 1
ATOM 8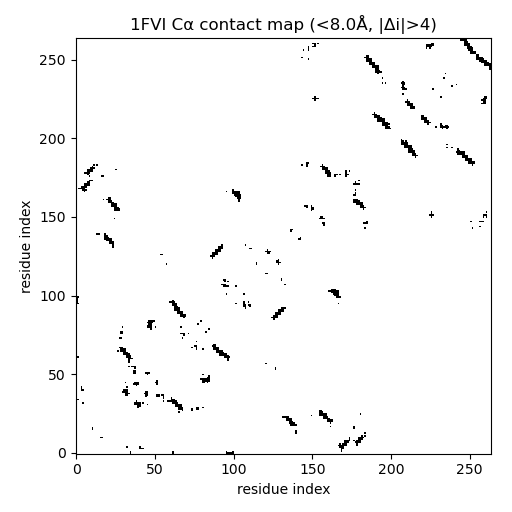07 N N . TYR A 1 108 ? 20.865 0.575 58.366 1.00 19.86 109 TYR A N 1
ATOM 808 C CA . TYR A 1 108 ? 21.553 1.570 59.188 1.00 16.12 109 TYR A CA 1
ATOM 809 C C . TYR A 1 108 ? 20.738 2.138 60.359 1.00 25.79 109 TYR A C 1
ATOM 810 O O . TYR A 1 108 ? 21.240 2.177 61.488 1.00 26.56 109 TYR A O 1
ATOM 819 N N . ILE A 1 109 ? 19.506 2.587 60.106 1.00 24.23 110 ILE A N 1
ATOM 820 C CA . ILE A 1 109 ? 18.673 3.123 61.186 1.00 22.35 110 ILE A CA 1
ATOM 821 C C . ILE A 1 109 ? 18.511 2.101 62.309 1.00 26.87 110 ILE A C 1
ATOM 822 O O . ILE A 1 109 ? 18.409 2.464 63.483 1.00 24.16 110 ILE A O 1
ATOM 827 N N . ASP A 1 110 ? 18.414 0.831 61.919 1.00 20.64 111 ASP A N 1
ATOM 828 C CA . ASP A 1 110 ? 18.225 -0.265 62.851 1.00 16.59 111 ASP A CA 1
ATOM 829 C C . ASP A 1 110 ? 19.461 -0.567 63.690 1.00 21.16 111 ASP A C 1
ATOM 830 O O . ASP A 1 110 ? 19.353 -0.886 64.879 1.00 26.16 111 ASP A O 1
ATOM 835 N N . ARG A 1 111 ? 20.635 -0.494 63.071 1.00 20.64 112 ARG A N 1
ATOM 836 C CA . ARG A 1 111 ? 21.883 -0.719 63.798 1.00 20.06 112 ARG A CA 1
ATOM 837 C C . ARG A 1 111 ? 22.051 0.425 64.806 1.00 25.98 112 ARG A C 1
ATOM 838 O O . ARG A 1 111 ? 22.542 0.217 65.902 1.00 23.83 112 ARG A O 1
ATOM 846 N N . VAL A 1 112 ? 21.630 1.630 64.427 1.00 23.40 113 VAL A N 1
ATOM 847 C CA . VAL A 1 112 ? 21.714 2.783 65.311 1.00 28.77 113 VAL A CA 1
ATOM 848 C C . VAL A 1 112 ? 20.816 2.544 66.523 1.00 29.63 113 VAL A C 1
ATOM 849 O O . VAL A 1 112 ? 21.192 2.869 67.651 1.00 30.48 113 VAL A O 1
ATOM 853 N N . GLU A 1 113 ? 19.643 1.957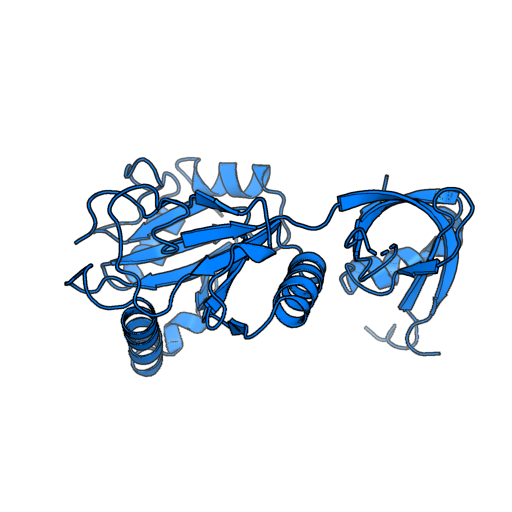 66.285 1.00 28.20 114 GLU A N 1
ATOM 854 C CA . GLU A 1 113 ? 18.707 1.644 67.357 1.00 27.48 114 GLU A CA 1
ATOM 855 C C . GLU A 1 113 ? 19.296 0.585 68.287 1.00 22.92 114 GLU A C 1
ATOM 856 O O . GLU A 1 113 ? 19.022 0.581 69.484 1.00 25.77 114 GLU A O 1
ATOM 862 N N . ASP A 1 114 ? 20.091 -0.324 67.726 1.00 20.46 115 ASP A N 1
ATOM 863 C CA . ASP A 1 114 ? 20.768 -1.344 68.525 1.00 25.76 115 ASP A CA 1
ATOM 864 C C . ASP A 1 114 ? 21.734 -0.646 69.503 1.00 33.66 115 ASP A C 1
ATOM 865 O O . ASP A 1 114 ? 21.793 -0.986 70.692 1.00 24.26 115 ASP A O 1
ATOM 870 N N . MET A 1 115 ? 22.506 0.309 68.981 1.00 28.13 116 MET A N 1
ATOM 871 C CA . MET A 1 115 ? 23.464 1.077 69.781 1.00 27.53 116 MET A CA 1
ATOM 872 C C . MET A 1 115 ? 22.712 1.800 70.879 1.00 24.52 116 MET A C 1
ATOM 873 O O . MET A 1 115 ? 23.118 1.769 72.037 1.00 29.45 116 MET A O 1
ATOM 878 N N . LYS A 1 116 ? 21.595 2.424 70.516 1.00 25.73 117 LYS A N 1
ATOM 879 C CA . LYS A 1 116 ? 20.795 3.168 71.481 1.00 30.86 117 LYS A CA 1
ATOM 880 C C . LYS A 1 116 ? 20.315 2.283 72.620 1.00 34.60 117 LYS A C 1
ATOM 881 O O . LYS A 1 116 ? 20.462 2.645 73.801 1.00 27.62 117 LYS A O 1
ATOM 887 N N . ASN A 1 117 ? 19.781 1.114 72.255 1.00 27.88 118 ASN A N 1
ATOM 888 C CA . ASN A 1 117 ? 19.275 0.156 73.229 1.00 35.65 118 ASN A CA 1
ATOM 889 C C . ASN A 1 117 ? 20.372 -0.412 74.106 1.00 31.76 118 ASN A C 1
ATOM 890 O O . ASN A 1 117 ? 20.184 -0.560 75.317 1.00 33.90 118 ASN A O 1
ATOM 895 N N . TYR A 1 118 ? 21.534 -0.676 73.516 1.00 28.43 119 TYR A N 1
ATOM 896 C CA . TYR A 1 118 ? 22.643 -1.209 74.291 1.00 25.25 119 TYR A CA 1
ATOM 897 C C . TYR A 1 118 ? 22.964 -0.206 75.395 1.00 33.54 119 TYR A C 1
ATOM 898 O O . TYR A 1 118 ? 23.133 -0.593 76.553 1.00 27.43 119 TYR A O 1
ATOM 907 N N . ILE A 1 119 ? 22.986 1.082 75.037 1.00 30.98 120 ILE A N 1
ATOM 908 C CA . ILE A 1 119 ? 23.281 2.164 75.989 1.00 37.86 120 ILE A CA 1
ATOM 909 C C . ILE A 1 119 ? 22.224 2.256 77.097 1.00 34.77 120 ILE A C 1
ATOM 910 O O . ILE A 1 119 ? 22.526 2.610 78.233 1.00 28.74 120 ILE A O 1
ATOM 915 N N . THR A 1 120 ? 20.984 1.943 76.745 1.00 31.08 121 THR A N 1
ATOM 916 C CA . THR A 1 120 ? 19.874 1.946 77.689 1.00 32.26 121 THR A CA 1
ATOM 917 C C . THR A 1 120 ? 20.094 0.858 78.737 1.00 36.46 121 THR A C 1
ATOM 918 O O . THR A 1 120 ? 19.724 1.023 79.892 1.00 37.38 121 THR A O 1
ATOM 922 N N . VAL A 1 121 ? 20.677 -0.262 78.311 1.00 34.33 122 VAL A N 1
ATOM 923 C CA . VAL A 1 121 ? 20.950 -1.401 79.191 1.00 39.50 122 VAL A CA 1
ATOM 924 C C . VAL A 1 121 ? 22.215 -1.135 80.010 1.00 40.57 122 VAL A C 1
ATOM 925 O O . VAL A 1 121 ? 22.346 -1.621 81.134 1.00 33.80 122 VAL A O 1
ATOM 929 N N . HIS A 1 122 ? 23.135 -0.372 79.414 1.00 37.86 123 HIS A N 1
ATOM 930 C CA . HIS A 1 122 ? 24.430 -0.036 80.001 1.00 40.40 123 HIS A CA 1
ATOM 931 C C . HIS A 1 122 ? 24.685 1.486 80.006 1.00 40.41 123 HIS A C 1
ATOM 932 O O . HIS A 1 122 ? 25.645 1.956 79.400 1.00 42.02 123 HIS A O 1
ATOM 939 N N . PRO A 1 123 ? 23.899 2.256 80.772 1.00 34.80 124 PRO A N 1
ATOM 940 C CA . PRO A 1 123 ? 24.061 3.718 80.827 1.00 32.77 124 PRO A CA 1
ATOM 941 C C . PRO A 1 123 ? 25.410 4.196 81.359 1.00 35.59 124 PRO A C 1
ATOM 942 O O . PRO A 1 123 ? 25.960 5.188 80.887 1.00 34.98 124 PRO A O 1
ATOM 946 N N . HIS A 1 124 ? 25.917 3.479 82.357 1.00 33.87 125 HIS A N 1
ATOM 947 C CA . HIS A 1 124 ? 27.175 3.789 83.018 1.00 32.11 125 HIS A CA 1
ATOM 948 C C . HIS A 1 124 ? 28.353 3.939 82.077 1.00 41.55 125 HIS A C 1
ATOM 949 O O . HIS A 1 124 ? 29.374 4.515 82.454 1.00 41.51 125 HIS A O 1
ATOM 956 N N . ILE A 1 125 ? 28.214 3.418 80.858 1.00 37.64 126 ILE A N 1
ATOM 957 C CA . ILE A 1 125 ? 29.290 3.478 79.877 1.00 34.47 126 ILE A CA 1
ATOM 958 C C . ILE A 1 125 ? 29.551 4.914 79.417 1.00 27.16 126 ILE A C 1
ATOM 959 O O . ILE A 1 125 ? 30.662 5.268 79.031 1.00 29.52 126 ILE A O 1
ATOM 964 N N . LEU A 1 126 ? 28.533 5.751 79.531 1.00 23.39 127 LEU A N 1
ATOM 965 C CA . LEU A 1 126 ? 28.655 7.142 79.151 1.00 37.87 127 LEU A CA 1
ATOM 966 C C . LEU A 1 126 ? 29.291 7.911 80.312 1.00 42.40 127 LEU A C 1
ATOM 967 O O . LEU A 1 126 ? 29.738 9.039 80.148 1.00 49.25 127 LEU A O 1
ATOM 972 N N . GLU A 1 127 ? 29.405 7.251 81.460 1.00 41.08 128 GLU A N 1
ATOM 973 C CA . GLU A 1 127 ? 29.952 7.860 82.672 1.00 43.67 128 GLU A CA 1
ATOM 974 C C . GLU A 1 127 ? 31.414 7.557 82.989 1.00 37.82 128 GLU A C 1
ATOM 975 O O . GLU A 1 127 ? 31.858 7.848 84.091 1.00 40.51 128 GLU A O 1
ATOM 981 N N . HIS A 1 128 ? 32.164 6.961 82.071 1.00 38.93 129 HIS A N 1
ATOM 982 C CA . HIS A 1 128 ? 33.558 6.656 82.376 1.00 40.99 129 HIS A CA 1
ATOM 983 C C . HIS A 1 128 ? 34.380 7.908 82.699 1.00 50.67 129 HIS A C 1
ATOM 984 O O . HIS A 1 128 ? 34.108 9.003 82.200 1.00 50.23 129 HIS A O 1
ATOM 991 N N . ALA A 1 129 ? 35.369 7.739 83.567 1.00 53.58 130 ALA A N 1
ATOM 992 C CA . ALA A 1 129 ? 36.205 8.849 83.994 1.00 64.62 130 ALA A CA 1
ATOM 993 C C . ALA A 1 129 ? 37.141 9.379 82.903 1.00 62.25 130 ALA A C 1
ATOM 994 O O . ALA A 1 129 ? 37.044 10.545 82.495 1.00 67.65 130 ALA A O 1
ATOM 996 N N . GLN A 1 130 ? 38.036 8.517 82.437 1.00 45.85 131 GLN A N 1
ATOM 997 C CA . GLN A 1 130 ? 39.006 8.882 81.414 1.00 46.90 131 GLN A CA 1
ATOM 998 C C . GLN A 1 130 ? 38.477 8.876 79.972 1.00 41.34 131 GLN A C 1
ATOM 999 O O . GLN A 1 130 ? 38.856 9.732 79.177 1.00 25.33 131 GLN A O 1
ATOM 1005 N N . VAL A 1 131 ? 37.650 7.880 79.642 1.00 41.56 132 VAL A N 1
ATOM 1006 C CA . VAL A 1 131 ? 37.077 7.707 78.301 1.00 42.07 132 VAL A CA 1
ATOM 1007 C C . VAL A 1 131 ? 35.655 8.260 78.151 1.00 40.93 132 VAL A C 1
ATOM 1008 O O . VAL A 1 131 ? 34.725 7.815 78.825 1.00 40.12 132 VAL A O 1
ATOM 1012 N N . LYS A 1 132 ? 35.475 9.185 77.216 1.00 35.53 133 LYS A N 1
ATOM 1013 C CA . LYS A 1 132 ? 34.161 9.764 76.989 1.00 36.49 133 LYS A CA 1
ATOM 1014 C C . LYS A 1 132 ? 33.505 9.077 75.783 1.00 36.57 133 LYS A C 1
ATOM 1015 O O . LYS A 1 132 ? 33.954 9.236 74.647 1.00 26.26 133 LYS A O 1
ATOM 1021 N N . ILE A 1 133 ? 32.502 8.245 76.048 1.00 36.79 134 ILE A N 1
ATOM 1022 C CA . ILE A 1 133 ? 31.795 7.546 74.977 1.00 32.75 134 ILE A CA 1
ATOM 1023 C C . ILE A 1 133 ? 30.695 8.468 74.483 1.00 30.58 134 ILE A C 1
ATOM 1024 O O . ILE A 1 133 ? 29.776 8.827 75.237 1.00 24.74 134 ILE A O 1
ATOM 1029 N N . ILE A 1 134 ? 30.808 8.868 73.221 1.00 20.40 135 ILE A N 1
ATOM 1030 C CA . ILE A 1 134 ? 29.831 9.765 72.622 1.00 29.09 135 ILE A CA 1
ATOM 1031 C C . ILE A 1 134 ? 29.038 9.106 71.505 1.00 28.70 135 ILE A C 1
ATOM 1032 O O . ILE A 1 134 ? 29.566 8.856 70.426 1.00 33.35 135 ILE A O 1
ATOM 1037 N N . PRO A 1 135 ? 27.765 8.773 71.771 1.00 38.17 136 PRO A N 1
ATOM 1038 C CA . PRO A 1 135 ? 26.907 8.138 70.766 1.00 33.18 136 PRO A CA 1
ATOM 1039 C C . PRO A 1 135 ? 26.588 9.143 69.651 1.00 28.85 136 PRO A C 1
ATOM 1040 O O . PRO A 1 135 ? 26.064 10.228 69.909 1.00 29.47 136 PRO A O 1
ATOM 1044 N N . LEU A 1 136 ? 26.962 8.804 68.425 1.00 29.15 137 LEU A N 1
ATOM 1045 C CA . LEU A 1 136 ? 26.682 9.665 67.293 1.00 21.14 137 LEU A CA 1
ATOM 1046 C C . LEU A 1 136 ? 25.375 9.228 66.662 1.00 21.60 137 LEU A C 1
ATOM 1047 O O . LEU A 1 136 ? 25.364 8.407 65.751 1.00 24.34 137 LEU A O 1
ATOM 1052 N N . ILE A 1 137 ? 24.269 9.712 67.214 1.00 19.69 138 ILE A N 1
ATOM 1053 C CA . ILE A 1 137 ? 22.942 9.408 66.687 1.00 16.89 138 ILE A CA 1
ATOM 1054 C C . ILE A 1 137 ? 22.695 10.410 65.536 1.00 29.37 138 ILE A C 1
ATOM 1055 O O . ILE A 1 137 ? 22.874 11.624 65.707 1.00 28.35 138 ILE A O 1
ATOM 1060 N N . PRO A 1 138 ? 22.335 9.915 64.335 1.00 20.99 139 PRO A N 1
ATOM 1061 C CA . PRO A 1 138 ? 22.109 10.818 63.199 1.00 23.62 139 PRO A CA 1
ATOM 1062 C C . PRO A 1 138 ? 20.918 11.760 63.260 1.00 26.00 139 PRO A C 1
ATOM 1063 O O . PRO A 1 138 ? 19.956 11.536 63.996 1.00 26.03 139 PRO A O 1
ATOM 1067 N N . VAL A 1 139 ? 21.021 12.822 62.466 1.00 25.02 140 VAL A N 1
ATOM 1068 C CA . VAL A 1 139 ? 19.995 13.845 62.342 1.00 23.42 140 VAL A CA 1
ATOM 1069 C C . VAL A 1 139 ? 19.278 13.557 61.033 1.00 18.55 140 VAL A C 1
ATOM 1070 O O . VAL A 1 139 ? 19.924 13.221 60.056 1.00 21.91 140 VAL A O 1
ATOM 1074 N N . GLU A 1 140 ? 17.953 13.645 61.023 1.00 20.14 141 GLU A N 1
ATOM 1075 C CA . GLU A 1 140 ? 17.200 13.436 59.795 1.00 25.93 141 GLU A CA 1
ATOM 1076 C C . GLU A 1 140 ? 17.102 14.791 59.091 1.00 26.03 141 GLU A C 1
ATOM 1077 O O . GLU A 1 140 ? 16.600 15.753 59.656 1.00 24.63 141 GLU A O 1
ATOM 1083 N N . ILE A 1 141 ? 17.672 14.863 57.889 1.00 28.83 142 ILE A N 1
ATOM 1084 C CA . ILE A 1 141 ? 17.684 16.075 57.074 1.00 24.12 142 ILE A CA 1
ATOM 1085 C C . ILE A 1 141 ? 16.677 15.820 55.943 1.00 31.19 142 ILE A C 1
ATOM 1086 O O . ILE A 1 141 ? 16.688 14.749 55.327 1.00 23.10 142 ILE A O 1
ATOM 1091 N N . ASN A 1 142 ? 15.840 16.815 55.646 1.00 21.18 143 ASN A N 1
ATOM 1092 C CA . ASN A 1 142 ? 14.811 16.666 54.629 1.00 17.57 143 ASN A CA 1
ATOM 1093 C C . ASN A 1 142 ? 15.015 17.403 53.331 1.00 22.20 143 ASN A C 1
ATOM 1094 O O . ASN A 1 142 ? 14.386 17.064 52.326 1.00 23.82 143 ASN A O 1
ATOM 1099 N N . ASN A 1 143 ? 15.854 18.436 53.356 1.00 23.52 144 ASN A N 1
ATOM 1100 C CA . ASN A 1 143 ? 16.106 19.248 52.162 1.00 25.35 144 ASN A CA 1
ATOM 1101 C C . ASN A 1 143 ? 17.505 19.891 52.162 1.00 25.61 144 ASN A C 1
ATOM 1102 O O . ASN A 1 143 ? 18.247 19.812 53.157 1.00 24.36 144 ASN A O 1
ATOM 1107 N N . ILE A 1 144 ? 17.860 20.510 51.034 1.00 22.27 145 ILE A N 1
ATOM 1108 C CA . ILE A 1 144 ? 19.165 21.162 50.867 1.00 28.56 145 ILE A CA 1
ATOM 1109 C C . ILE A 1 144 ? 19.458 22.273 51.897 1.00 24.73 145 ILE A C 1
ATOM 1110 O O . ILE A 1 144 ? 20.571 22.377 52.403 1.00 21.87 145 ILE A O 1
ATOM 1115 N N . THR A 1 145 ? 18.453 23.080 52.210 1.00 23.39 146 THR A N 1
ATOM 1116 C CA . THR A 1 145 ? 18.598 24.150 53.188 1.00 24.00 146 THR A CA 1
ATOM 1117 C C . THR A 1 145 ? 18.975 23.543 54.528 1.00 20.45 146 THR A C 1
ATOM 1118 O O . THR A 1 145 ? 19.874 24.037 55.211 1.00 21.40 146 THR A O 1
ATOM 1122 N N . GLU A 1 146 ? 18.295 22.458 54.887 1.00 21.55 147 GLU A N 1
ATOM 1123 C CA . GLU A 1 146 ? 18.583 21.760 56.131 1.00 23.85 147 GLU A CA 1
ATOM 1124 C C . GLU A 1 146 ? 19.990 21.160 56.151 1.00 16.89 147 GLU A C 1
ATOM 1125 O O . GLU A 1 146 ? 20.663 21.183 57.191 1.00 17.73 147 GLU A O 1
ATOM 1131 N N . LEU A 1 147 ? 20.441 20.654 55.001 1.00 18.29 148 LEU A N 1
ATOM 1132 C CA . LEU A 1 147 ? 21.784 20.075 54.870 1.00 24.50 148 LEU A CA 1
ATOM 1133 C C . LEU A 1 147 ? 22.869 21.139 55.109 1.00 26.27 148 LEU A C 1
ATOM 1134 O O . LEU A 1 147 ? 23.798 20.933 55.889 1.00 19.94 148 LEU A O 1
ATOM 1139 N N . LEU A 1 148 ? 22.762 22.267 54.410 1.00 29.69 149 LEU A N 1
ATOM 1140 C CA . LEU A 1 148 ? 23.712 23.368 54.578 1.00 29.02 149 LEU A CA 1
ATOM 1141 C C . LEU A 1 148 ? 23.707 23.955 56.007 1.00 19.31 149 LEU A C 1
ATOM 1142 O O . LEU A 1 148 ? 24.769 24.242 56.566 1.00 23.70 149 LEU A O 1
ATOM 1147 N N . GLN A 1 149 ? 22.519 24.136 56.590 1.00 21.99 150 GLN A N 1
ATOM 1148 C CA . GLN A 1 149 ? 22.421 24.657 57.950 1.00 23.72 150 GLN A CA 1
ATOM 1149 C C . GLN A 1 149 ? 23.140 23.682 58.869 1.00 29.28 150 GLN A C 1
ATOM 1150 O O . GLN A 1 149 ? 23.816 24.091 59.818 1.00 20.58 150 GLN A O 1
ATOM 1156 N N . TYR A 1 150 ? 23.025 22.391 58.548 1.00 24.89 151 TYR A N 1
ATOM 1157 C CA . TYR A 1 150 ? 23.674 21.349 59.331 1.00 19.32 151 TYR A CA 1
ATOM 1158 C C . TYR A 1 150 ? 25.211 21.436 59.262 1.00 20.66 151 TYR A C 1
ATOM 1159 O O . TYR A 1 150 ? 25.895 21.275 60.290 1.00 18.29 151 TYR A O 1
ATOM 1168 N N . GLU A 1 151 ? 25.747 21.718 58.065 1.00 19.73 152 GLU A N 1
ATOM 1169 C CA . GLU A 1 151 ? 27.200 21.839 57.874 1.00 19.91 152 GLU A CA 1
ATOM 1170 C C . GLU A 1 151 ? 27.715 23.038 58.674 1.00 23.25 152 GLU A C 1
ATOM 1171 O O . GLU A 1 151 ? 28.757 22.939 59.326 1.00 19.42 152 GLU A O 1
ATOM 1177 N N . ARG A 1 152 ? 27.002 24.167 58.584 1.00 20.11 153 ARG A N 1
ATOM 1178 C CA . ARG A 1 152 ? 27.342 25.376 59.338 1.00 15.73 153 ARG A CA 1
ATOM 1179 C C . ARG A 1 152 ? 27.405 25.034 60.840 1.00 15.82 153 ARG A C 1
ATOM 1180 O O . ARG A 1 152 ? 28.364 25.374 61.535 1.00 19.90 153 ARG A O 1
ATOM 1188 N N . ASP A 1 153 ? 26.377 24.345 61.331 1.00 25.14 154 ASP A N 1
ATOM 1189 C CA . ASP A 1 153 ? 26.307 23.954 62.742 1.00 20.25 154 ASP A CA 1
ATOM 1190 C C . ASP A 1 153 ? 27.485 23.097 63.132 1.00 21.85 154 ASP A C 1
ATOM 1191 O O . ASP A 1 153 ? 28.184 23.356 64.110 1.00 25.83 154 ASP A O 1
ATOM 1196 N N . VAL A 1 154 ? 27.681 22.054 62.341 1.00 22.67 155 VAL A N 1
ATOM 1197 C CA . VAL A 1 154 ? 28.754 21.094 62.522 1.00 25.41 155 VAL A CA 1
ATOM 1198 C C . VAL A 1 154 ? 30.142 21.765 62.483 1.00 23.80 155 VAL A C 1
ATOM 1199 O O . VAL A 1 154 ? 30.993 21.505 63.342 1.00 22.15 155 VAL A O 1
ATOM 1203 N N . LEU A 1 155 ? 30.340 22.675 61.536 1.00 19.50 156 LEU A N 1
ATOM 1204 C CA . LEU A 1 155 ? 31.603 23.410 61.444 1.00 24.48 156 LEU A CA 1
ATOM 1205 C C . LEU A 1 155 ? 31.777 24.323 62.660 1.00 15.87 156 LEU A C 1
ATOM 1206 O O . LEU A 1 155 ? 32.889 24.533 63.144 1.00 19.66 156 LEU A O 1
ATOM 1211 N N . SER A 1 156 ? 30.669 24.855 63.155 1.00 21.88 157 SER A N 1
ATOM 1212 C CA . SER A 1 156 ? 30.735 25.764 64.292 1.00 34.78 157 SER A CA 1
ATOM 1213 C C . SER A 1 156 ? 31.143 24.997 65.541 1.00 36.64 157 SER A C 1
ATOM 1214 O O . SER A 1 156 ? 31.710 25.581 66.466 1.00 34.88 157 SER A O 1
ATOM 1217 N N . LYS A 1 157 ? 30.895 23.686 65.547 1.00 30.59 158 LYS A N 1
ATOM 1218 C CA . LYS A 1 157 ? 31.273 22.869 66.695 1.00 29.32 158 LYS A CA 1
ATOM 1219 C C . LYS A 1 157 ? 32.701 22.334 66.554 1.00 20.61 158 LYS A C 1
ATOM 1220 O O . LYS A 1 157 ? 33.225 21.652 67.444 1.00 25.48 158 LYS A O 1
ATOM 1226 N N . GLY A 1 158 ? 33.337 22.679 65.441 1.00 18.74 159 GLY A N 1
ATOM 1227 C CA . GLY A 1 158 ? 34.713 22.271 65.216 1.00 23.13 159 GLY A CA 1
ATOM 1228 C C . GLY A 1 158 ? 34.956 21.035 64.372 1.00 19.95 159 GLY A C 1
ATOM 1229 O O . GLY A 1 158 ? 36.093 20.579 64.289 1.00 20.49 159 GLY A O 1
ATOM 1230 N N . PHE A 1 159 ? 33.904 20.494 63.759 1.00 23.46 160 PHE A N 1
ATOM 1231 C CA . PHE A 1 159 ? 34.024 19.308 62.901 1.00 23.87 160 PHE A CA 1
ATOM 1232 C C . PHE A 1 159 ? 34.426 19.693 61.469 1.00 26.01 160 PHE A C 1
ATOM 1233 O O . PHE A 1 159 ? 34.351 20.862 61.084 1.00 29.72 160 PHE A O 1
ATOM 1241 N N . GLU A 1 160 ? 34.804 18.696 60.678 1.00 24.04 161 GLU A N 1
ATOM 1242 C CA . GLU A 1 160 ? 35.265 18.885 59.292 1.00 22.90 161 GLU A CA 1
ATOM 1243 C C . GLU A 1 160 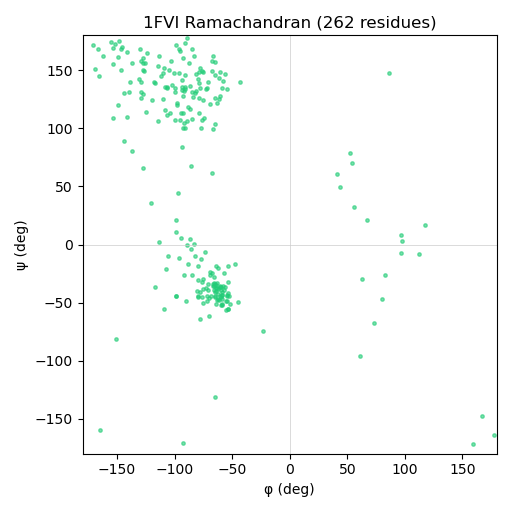? 34.195 19.171 58.245 1.00 19.37 161 GLU A C 1
ATOM 1244 O O . GLU A 1 160 ? 34.464 19.807 57.233 1.00 29.67 161 GLU A O 1
ATOM 1250 N N . GLY A 1 161 ? 33.014 18.617 58.443 1.00 19.24 162 GLY A N 1
ATOM 1251 C CA . GLY A 1 161 ? 31.951 18.779 57.479 1.00 15.58 162 GLY A CA 1
ATOM 1252 C C . GLY A 1 161 ? 30.933 17.754 57.892 1.00 24.28 162 GLY A C 1
ATOM 1253 O O . GLY A 1 161 ? 30.852 17.433 59.082 1.00 22.36 162 GLY A O 1
ATOM 1254 N N . VAL A 1 162 ? 30.202 17.184 56.937 1.00 22.27 163 VAL A N 1
ATOM 1255 C CA . VAL A 1 162 ? 29.174 16.195 57.280 1.00 23.35 163 VAL A CA 1
ATOM 1256 C C . VAL A 1 162 ? 29.223 14.847 56.570 1.00 16.12 163 VAL A C 1
ATOM 1257 O O . VAL A 1 162 ? 29.751 14.708 55.457 1.00 20.08 163 VAL A O 1
ATOM 1261 N N . MET A 1 163 ? 28.749 13.835 57.285 1.00 23.62 164 MET A N 1
ATOM 1262 C CA . MET A 1 163 ? 28.679 12.470 56.765 1.00 22.73 164 MET A CA 1
ATOM 1263 C C . MET A 1 163 ? 27.204 12.133 56.558 1.00 19.03 164 MET A C 1
ATOM 1264 O O . MET A 1 163 ? 26.402 12.258 57.481 1.00 28.27 164 MET A O 1
ATOM 1269 N N . ILE A 1 164 ? 26.870 11.717 55.337 1.00 19.63 165 ILE A N 1
ATOM 1270 C CA . ILE A 1 164 ? 25.503 11.373 54.920 1.00 20.65 165 ILE A CA 1
ATOM 1271 C C . ILE A 1 164 ? 25.250 9.860 54.712 1.00 21.64 165 ILE A C 1
ATOM 1272 O O . ILE A 1 164 ? 26.036 9.160 54.059 1.00 19.38 165 ILE A O 1
ATOM 1277 N N . ARG A 1 165 ? 24.118 9.384 55.226 1.00 17.40 166 ARG A N 1
ATOM 1278 C CA . ARG A 1 165 ? 23.749 7.980 55.089 1.00 21.89 166 ARG A CA 1
ATOM 1279 C C . ARG A 1 165 ? 22.275 7.763 54.781 1.00 23.53 166 ARG A C 1
ATOM 1280 O O . ARG A 1 165 ? 21.397 8.447 55.330 1.00 23.58 166 ARG A O 1
ATOM 1288 N N . LYS A 1 166 ? 21.992 6.806 53.896 1.00 27.03 167 LYS A N 1
ATOM 1289 C CA . LYS A 1 166 ? 20.599 6.460 53.628 1.00 24.68 167 LYS A CA 1
ATOM 1290 C C . LYS A 1 166 ? 20.199 5.552 54.819 1.00 23.53 167 LYS A C 1
ATOM 1291 O O . LYS A 1 166 ? 21.031 4.827 55.373 1.00 21.71 167 LYS A O 1
ATOM 1297 N N . PRO A 1 167 ? 18.958 5.687 55.301 1.00 20.56 168 PRO A N 1
ATOM 1298 C CA . PRO A 1 167 ? 18.398 4.935 56.426 1.00 23.05 168 PRO A CA 1
ATOM 1299 C C . PRO A 1 167 ? 18.508 3.426 56.305 1.00 24.98 168 PRO A C 1
ATOM 1300 O O . PRO A 1 167 ? 18.810 2.733 57.275 1.00 27.50 168 PRO A O 1
ATOM 1304 N N . ASP A 1 168 ? 18.249 2.927 55.104 1.00 27.12 169 ASP A N 1
ATOM 1305 C CA . ASP A 1 168 ? 18.273 1.500 54.827 1.00 30.04 169 ASP A CA 1
ATOM 1306 C C . ASP A 1 168 ? 19.631 0.928 54.450 1.00 29.29 169 ASP A C 1
ATOM 1307 O O . ASP A 1 168 ? 19.742 -0.261 54.157 1.00 31.09 169 ASP A O 1
ATOM 1312 N N . GLY A 1 169 ? 20.669 1.750 54.503 1.00 22.27 170 GLY A N 1
ATOM 1313 C CA . GLY A 1 169 ? 21.997 1.269 54.153 1.00 16.13 170 GLY A CA 1
ATOM 1314 C C . GLY A 1 169 ? 22.559 0.142 55.016 1.00 21.99 170 GLY A C 1
ATOM 1315 O O . GLY A 1 169 ? 22.389 0.085 56.232 1.00 25.68 170 GLY A O 1
ATOM 1316 N N . LYS A 1 170 ? 23.278 -0.751 54.362 1.00 22.36 171 LYS A N 1
ATOM 1317 C CA . LYS A 1 170 ? 23.889 -1.888 55.020 1.00 25.15 171 LYS A CA 1
ATOM 1318 C C . LYS A 1 170 ? 25.282 -1.466 55.434 1.00 23.49 171 LYS A C 1
ATOM 1319 O O . LYS A 1 170 ? 25.738 -0.372 55.092 1.00 24.26 171 LYS A O 1
ATOM 1325 N N . TYR A 1 171 ? 25.957 -2.332 56.180 1.00 23.91 172 TYR A N 1
ATOM 1326 C CA . TYR A 1 171 ? 27.333 -2.070 56.558 1.00 26.02 172 TYR A CA 1
ATOM 1327 C C . TYR A 1 171 ? 28.163 -2.720 55.445 1.00 28.17 172 TYR A C 1
ATOM 1328 O O . TYR A 1 171 ? 28.338 -3.945 55.414 1.00 28.00 172 TYR A O 1
ATOM 1337 N N . LYS A 1 172 ? 28.631 -1.899 54.515 1.00 24.22 173 LYS A N 1
ATOM 1338 C CA . LYS A 1 172 ? 29.425 -2.375 53.389 1.00 22.23 173 LYS A CA 1
ATOM 1339 C C . LYS A 1 172 ? 30.887 -2.584 53.768 1.00 26.50 173 LYS A C 1
ATOM 1340 O O . LYS A 1 172 ? 31.503 -1.717 54.390 1.00 23.39 173 LYS A O 1
ATOM 1346 N N . PHE A 1 173 ? 31.442 -3.738 53.396 1.00 22.37 174 PHE A N 1
ATOM 1347 C CA . PHE A 1 173 ? 32.845 -4.034 53.691 1.00 25.66 174 PHE A CA 1
ATOM 1348 C C . PHE A 1 173 ? 33.669 -3.431 52.555 1.00 31.03 174 PHE A C 1
ATOM 1349 O O . PHE A 1 173 ? 34.274 -4.136 51.754 1.00 32.73 174 PHE A O 1
ATOM 1357 N N . GLY A 1 174 ? 33.676 -2.103 52.499 1.00 33.38 175 GLY A N 1
ATOM 1358 C CA . GLY A 1 174 ? 34.386 -1.396 51.456 1.00 23.63 175 GLY A CA 1
ATOM 1359 C C . GLY A 1 174 ? 33.840 0.009 51.313 1.00 23.35 175 GLY A C 1
ATOM 1360 O O . GLY A 1 174 ? 33.010 0.449 52.116 1.00 25.96 175 GLY A O 1
ATOM 1361 N N . ARG A 1 175 ? 34.282 0.714 50.279 1.00 24.56 176 ARG A N 1
ATOM 1362 C CA . ARG A 1 175 ? 33.835 2.080 50.056 1.00 20.08 176 ARG A CA 1
ATOM 1363 C C . ARG A 1 175 ? 32.524 2.185 49.282 1.00 24.03 176 ARG A C 1
ATOM 1364 O O . ARG A 1 175 ? 32.341 1.559 48.250 1.00 24.15 176 ARG A O 1
ATOM 1372 N N . SER A 1 176 ? 31.608 2.983 49.810 1.00 28.82 177 SER A N 1
ATOM 1373 C CA . SER A 1 176 ? 30.302 3.226 49.190 1.00 28.26 177 SER A CA 1
ATOM 1374 C C . SER A 1 176 ? 30.489 4.008 47.893 1.00 25.87 177 SER A C 1
ATOM 1375 O O . SER A 1 176 ? 31.454 4.753 47.734 1.00 20.82 177 SER A O 1
ATOM 1378 N N . THR A 1 177 ? 29.600 3.789 46.937 1.00 28.67 178 THR A N 1
ATOM 1379 C CA . THR A 1 177 ? 29.664 4.554 45.701 1.00 28.89 178 THR A CA 1
ATOM 1380 C C . THR A 1 177 ? 28.659 5.688 45.931 1.00 23.48 178 THR A C 1
ATOM 1381 O O . THR A 1 177 ? 27.906 5.657 46.904 1.00 21.06 178 THR A O 1
ATOM 1385 N N . LEU A 1 178 ? 28.656 6.698 45.071 1.00 22.89 179 LEU A N 1
ATOM 1386 C CA . LEU A 1 178 ? 27.719 7.797 45.233 1.00 27.22 179 LEU A CA 1
ATOM 1387 C C . LEU A 1 178 ? 26.294 7.283 45.041 1.00 28.97 179 LEU A C 1
ATOM 1388 O O . LEU A 1 178 ? 25.416 7.578 45.852 1.00 30.12 179 LEU A O 1
ATOM 1393 N N . LYS A 1 179 ? 26.095 6.453 44.016 1.00 26.96 180 LYS A N 1
ATOM 1394 C CA . LYS A 1 179 ? 24.782 5.885 43.704 1.00 26.75 180 LYS A CA 1
ATOM 1395 C C . LYS A 1 179 ? 24.209 5.066 44.848 1.00 20.49 180 LYS A C 1
ATOM 1396 O O . LYS A 1 179 ? 23.004 5.097 45.092 1.00 31.63 180 LYS A O 1
ATOM 1402 N N . GLU A 1 180 ? 25.060 4.315 45.535 1.00 19.83 181 GLU A N 1
ATOM 1403 C CA . GLU A 1 180 ? 24.605 3.514 46.673 1.00 21.47 181 GLU A CA 1
ATOM 1404 C C . GLU A 1 180 ? 24.089 4.419 47.789 1.00 27.21 181 GLU A C 1
ATOM 1405 O O . GLU A 1 180 ? 23.145 4.066 48.502 1.00 28.14 181 GLU A O 1
ATOM 1411 N N . GLY A 1 181 ? 24.717 5.585 47.931 1.00 24.93 182 GLY A N 1
ATOM 1412 C CA . GLY A 1 181 ? 24.325 6.530 48.959 1.00 22.64 182 GLY A CA 1
ATOM 1413 C C . GLY A 1 181 ? 24.339 5.930 50.356 1.00 25.57 182 GLY A C 1
ATOM 1414 O O . GLY A 1 181 ? 23.552 6.347 51.206 1.00 23.51 182 GLY A O 1
ATOM 1415 N N . ILE A 1 182 ? 25.246 4.977 50.602 1.00 27.05 183 ILE A N 1
ATOM 1416 C CA . ILE A 1 182 ? 25.333 4.306 51.906 1.00 22.35 183 ILE A CA 1
ATOM 1417 C C . ILE A 1 182 ? 26.074 5.183 52.891 1.00 15.82 183 ILE A C 1
ATOM 1418 O O . ILE A 1 182 ? 25.633 5.377 54.027 1.00 20.44 183 ILE A O 1
ATOM 1423 N N . LEU A 1 183 ? 27.180 5.749 52.432 1.00 19.23 184 LEU A N 1
ATOM 1424 C CA . LEU A 1 183 ? 27.992 6.632 53.264 1.00 26.07 184 LEU A CA 1
ATOM 1425 C C . LEU A 1 183 ? 28.632 7.635 52.333 1.00 15.94 184 LEU A C 1
ATOM 1426 O O . LEU A 1 183 ? 29.365 7.251 51.426 1.00 18.33 184 LEU A O 1
ATOM 1431 N N . LEU A 1 184 ? 28.342 8.915 52.566 1.00 16.32 185 LEU A N 1
ATOM 1432 C CA . LEU A 1 184 ? 28.867 10.001 51.745 1.00 21.56 185 LEU A CA 1
ATOM 1433 C C . LEU A 1 184 ? 29.477 11.120 52.587 1.00 25.03 185 LEU A C 1
ATOM 1434 O O . LEU A 1 184 ? 28.976 11.455 53.661 1.00 19.81 185 LEU A O 1
ATOM 1439 N N . LYS A 1 185 ? 30.575 11.689 52.102 1.00 29.91 186 LYS A N 1
ATOM 1440 C CA . LYS A 1 185 ? 31.202 12.797 52.804 1.00 27.78 186 LYS A CA 1
ATOM 1441 C C . LYS A 1 185 ? 30.951 14.103 52.052 1.00 27.67 186 LYS A C 1
ATOM 1442 O O . LYS A 1 185 ? 31.027 14.171 50.816 1.00 24.06 186 LYS A O 1
ATOM 1448 N N . MET A 1 186 ? 30.589 15.120 52.822 1.00 17.04 187 MET A N 1
ATOM 1449 C CA . MET A 1 186 ? 30.252 16.413 52.274 1.00 24.53 187 MET A CA 1
ATOM 1450 C C . MET A 1 186 ? 30.963 17.590 52.918 1.00 18.86 187 MET A C 1
ATOM 1451 O O . MET A 1 186 ? 30.946 17.764 54.123 1.00 20.10 187 MET A O 1
ATOM 1456 N N . LYS A 1 187 ? 31.612 18.377 52.080 1.00 17.43 188 LYS A N 1
ATOM 1457 C CA . LYS A 1 187 ? 32.306 19.580 52.506 1.00 30.54 188 LYS A CA 1
ATOM 1458 C C . LYS A 1 187 ? 31.925 20.602 51.433 1.00 25.42 188 LYS A C 1
ATOM 1459 O O . LYS A 1 187 ? 32.630 20.803 50.454 1.00 24.67 188 LYS A O 1
ATOM 1465 N N . GLN A 1 188 ? 30.728 21.155 51.590 1.00 25.79 189 GLN A N 1
ATOM 1466 C CA . GLN A 1 188 ? 30.195 22.108 50.640 1.00 29.53 189 GLN A CA 1
ATOM 1467 C C . GLN A 1 188 ? 30.565 23.559 50.919 1.00 27.94 189 GLN A C 1
ATOM 1468 O O . GLN A 1 188 ? 30.451 24.391 50.026 1.00 24.57 189 GLN A O 1
ATOM 1474 N N . PHE A 1 189 ? 31.017 23.863 52.137 1.00 23.63 190 PHE A N 1
ATOM 1475 C CA . PHE A 1 189 ? 31.399 25.237 52.477 1.00 29.36 190 PHE A CA 1
ATOM 1476 C C . PHE A 1 189 ? 32.773 25.569 51.920 1.00 26.19 190 PHE A C 1
ATOM 1477 O O . PHE A 1 189 ? 33.637 24.695 51.815 1.00 22.51 190 PHE A O 1
ATOM 1485 N N . LYS A 1 190 ? 32.951 26.845 51.586 1.00 28.39 191 LYS A N 1
ATOM 1486 C CA . LYS A 1 190 ? 34.170 27.382 50.984 1.00 26.30 191 LYS A CA 1
ATOM 1487 C C . LYS A 1 190 ? 35.029 28.080 52.026 1.00 18.32 191 LYS A C 1
ATOM 1488 O O . LYS A 1 190 ? 34.503 28.663 52.962 1.00 25.17 191 LYS A O 1
ATOM 1494 N N . ASP A 1 191 ? 36.345 28.021 51.843 1.00 19.50 192 ASP A N 1
ATOM 1495 C CA . ASP A 1 191 ? 37.306 28.658 52.731 1.00 23.24 192 ASP A CA 1
ATOM 1496 C C . ASP A 1 191 ? 37.635 30.061 52.256 1.00 29.64 192 ASP A C 1
ATOM 1497 O O . ASP A 1 191 ? 37.974 30.274 51.088 1.00 31.73 192 ASP A O 1
ATOM 1502 N N . ALA A 1 192 ? 37.591 31.008 53.182 1.00 29.63 193 ALA A N 1
ATOM 1503 C CA . ALA A 1 192 ? 37.895 32.394 52.866 1.00 29.57 193 ALA A CA 1
ATOM 1504 C C . ALA A 1 192 ? 38.567 33.086 54.058 1.00 35.43 193 ALA A C 1
ATOM 1505 O O . ALA A 1 192 ? 38.626 32.544 55.168 1.00 28.94 193 ALA A O 1
ATOM 1507 N N . GLU A 1 193 ? 39.112 34.269 53.803 1.00 30.73 194 GLU A N 1
ATOM 1508 C CA . GLU A 1 193 ? 39.786 35.047 54.832 1.00 34.02 194 GLU A CA 1
ATOM 1509 C C . GLU A 1 193 ? 39.199 36.445 54.883 1.00 31.27 194 GLU A C 1
ATOM 1510 O O . GLU A 1 193 ? 38.769 36.990 53.869 1.00 29.28 194 GLU A O 1
ATOM 1516 N N . ALA A 1 194 ? 39.217 37.028 56.073 1.00 29.46 195 ALA A N 1
ATOM 1517 C CA . ALA A 1 194 ? 38.691 38.360 56.276 1.00 25.83 195 ALA A CA 1
ATOM 1518 C C . ALA A 1 194 ? 39.502 39.080 57.349 1.00 31.68 195 ALA A C 1
ATOM 1519 O O . ALA A 1 194 ? 40.108 38.449 58.220 1.00 35.91 195 ALA A O 1
ATOM 1521 N N . THR A 1 195 ? 39.578 40.400 57.239 1.00 31.34 196 THR A N 1
ATOM 1522 C CA . THR A 1 195 ? 40.311 41.179 58.218 1.00 33.88 196 THR A CA 1
ATOM 1523 C C . THR A 1 195 ? 39.321 41.642 59.280 1.00 31.65 196 THR A C 1
ATOM 1524 O O . THR A 1 195 ? 38.206 42.047 58.947 1.00 29.92 196 THR A O 1
ATOM 1528 N N . ILE A 1 196 ? 39.707 41.534 60.551 1.00 22.43 197 ILE A N 1
ATOM 1529 C CA . ILE A 1 196 ? 38.848 41.967 61.647 1.00 25.41 197 ILE A CA 1
ATOM 1530 C C . ILE A 1 196 ? 38.916 43.491 61.753 1.00 24.81 197 ILE A C 1
ATOM 1531 O O . ILE A 1 196 ? 40.001 44.070 61.686 1.00 25.95 197 ILE A O 1
ATOM 1536 N N . ILE A 1 197 ? 37.759 44.135 61.899 1.00 37.34 198 ILE A N 1
ATOM 1537 C CA . ILE A 1 197 ? 37.713 45.589 62.027 1.00 36.91 198 ILE A CA 1
ATOM 1538 C C . ILE A 1 197 ? 37.145 46.046 63.376 1.00 36.46 198 ILE A C 1
ATOM 1539 O O . ILE A 1 197 ? 37.644 46.998 63.964 1.00 46.11 198 ILE A O 1
ATOM 1544 N N . SER A 1 198 ? 36.158 45.326 63.896 1.00 35.23 199 SER A N 1
ATOM 1545 C CA . SER A 1 198 ? 35.569 45.656 65.195 1.00 42.61 199 SER A CA 1
ATOM 1546 C C . SER A 1 198 ? 34.930 44.411 65.847 1.00 39.39 199 SER A C 1
ATOM 1547 O O . SER A 1 198 ? 34.895 43.348 65.244 1.00 34.25 199 SER A O 1
ATOM 1550 N N . MET A 1 199 ? 34.467 44.548 67.091 1.00 43.04 200 MET A N 1
ATOM 1551 C CA . MET A 1 199 ? 33.830 43.453 67.821 1.00 35.52 200 MET A CA 1
ATOM 1552 C C . MET A 1 199 ? 32.589 43.917 68.561 1.00 36.57 200 MET A C 1
ATOM 1553 O O . MET A 1 199 ? 32.450 45.095 68.902 1.00 34.60 200 MET A O 1
ATOM 1558 N N . THR A 1 200 ? 31.703 42.967 68.831 1.00 26.82 201 THR A N 1
ATOM 1559 C CA . THR A 1 200 ? 30.474 43.246 69.538 1.00 31.24 201 THR A CA 1
ATOM 1560 C C . THR A 1 200 ? 30.423 42.262 70.699 1.00 46.90 201 THR A C 1
ATOM 1561 O O . THR A 1 200 ? 30.638 41.061 70.493 1.00 41.74 201 THR A O 1
ATOM 1565 N N . ALA A 1 201 ? 30.187 42.781 71.910 1.00 38.36 202 ALA A N 1
ATOM 1566 C CA . ALA A 1 201 ? 30.106 41.963 73.121 1.00 41.07 202 ALA A CA 1
ATOM 1567 C C . ALA A 1 201 ? 28.898 41.016 73.120 1.00 40.50 202 ALA A C 1
ATOM 1568 O O . ALA A 1 201 ? 27.931 41.223 72.376 1.00 33.52 202 ALA A O 1
ATOM 1570 N N . LEU A 1 202 ? 28.950 40.008 73.990 1.00 36.50 203 LEU A N 1
ATOM 1571 C CA . LEU A 1 202 ? 27.889 39.008 74.098 1.00 42.13 203 LEU A CA 1
ATOM 1572 C C . LEU A 1 202 ? 26.758 39.319 75.086 1.00 41.53 203 LEU A C 1
ATOM 1573 O O . LEU A 1 202 ? 25.584 39.158 74.748 1.00 43.42 203 LEU A O 1
ATOM 1578 N N . PHE A 1 203 ? 27.097 39.707 76.313 1.00 45.92 204 PHE A N 1
ATOM 1579 C CA . PHE A 1 203 ? 26.072 40.018 77.320 1.00 42.57 204 PHE A CA 1
ATOM 1580 C C . PHE A 1 203 ? 25.787 41.517 77.396 1.00 46.86 204 PHE A C 1
ATOM 1581 O O . PHE A 1 203 ? 25.677 42.068 78.490 1.00 55.98 204 PHE A O 1
ATOM 1589 N N . LYS A 1 204 ? 25.663 42.175 76.243 1.00 59.29 205 LYS A N 1
ATOM 1590 C CA . LYS A 1 204 ? 25.390 43.613 76.207 1.00 66.25 205 LYS A CA 1
ATOM 1591 C C . LYS A 1 204 ? 26.526 44.404 76.844 1.00 67.24 205 LYS A C 1
ATOM 1592 O O . LYS A 1 204 ? 27.436 44.858 76.154 1.00 72.30 205 LYS A O 1
ATOM 1598 N N . SER A 1 224 ? 35.995 31.900 92.237 1.00 85.09 225 SER A N 1
ATOM 1599 C CA . SER A 1 224 ? 36.637 32.955 91.460 1.00 92.18 225 SER A CA 1
ATOM 1600 C C . SER A 1 224 ? 35.985 34.329 91.697 1.00 97.82 225 SER A C 1
ATOM 1601 O O . SER A 1 224 ? 36.324 35.018 92.669 1.00 99.20 225 SER A O 1
ATOM 1604 N N . GLY A 1 225 ? 35.061 34.728 90.824 1.00 97.90 226 GLY A N 1
ATOM 1605 C CA . GLY A 1 225 ? 34.395 36.010 90.992 1.00 93.65 226 GLY A CA 1
ATOM 1606 C C . GLY A 1 225 ? 34.616 37.026 89.888 1.00 90.99 226 GLY A C 1
ATOM 1607 O O . GLY A 1 225 ? 34.369 38.220 90.087 1.00 90.49 226 GLY A O 1
ATOM 1608 N N . LYS A 1 226 ? 35.090 36.557 88.733 1.00 86.90 227 LYS A N 1
ATOM 1609 C CA . LYS A 1 226 ? 35.339 37.418 87.571 1.00 75.23 227 LYS A CA 1
ATOM 1610 C C . LYS A 1 226 ? 34.111 37.399 86.653 1.00 67.99 227 LYS A C 1
ATOM 1611 O O . LYS A 1 226 ? 34.121 37.991 85.573 1.00 63.95 227 LYS A O 1
ATOM 1617 N N . VAL A 1 227 ? 33.051 36.737 87.118 1.00 60.11 228 VAL A N 1
ATOM 1618 C CA . VAL A 1 227 ? 31.796 36.588 86.384 1.00 58.59 228 VAL A CA 1
ATOM 1619 C C . VAL A 1 227 ? 31.190 37.833 85.748 1.00 57.21 228 VAL A C 1
ATOM 1620 O O . VAL A 1 227 ? 30.303 37.711 84.907 1.00 51.40 228 VAL A O 1
ATOM 1624 N N . GLU A 1 228 ? 31.634 39.019 86.166 1.00 56.51 229 GLU A N 1
ATOM 1625 C CA . GLU A 1 228 ? 31.121 40.275 85.606 1.00 57.19 229 GLU A CA 1
ATOM 1626 C C . GLU A 1 228 ? 31.582 40.485 84.173 1.00 50.98 229 GLU A C 1
ATOM 1627 O O . GLU A 1 228 ? 30.792 40.840 83.296 1.00 53.09 229 GLU A O 1
ATOM 1633 N N . GLU A 1 229 ? 32.872 40.249 83.954 1.00 47.68 230 GLU A N 1
ATOM 1634 C CA . GLU A 1 229 ? 33.496 40.415 82.651 1.00 53.49 230 GLU A CA 1
ATOM 1635 C C . GLU A 1 229 ? 32.669 39.863 81.486 1.00 48.85 230 GLU A C 1
ATOM 1636 O O . GLU A 1 229 ? 31.996 38.832 81.607 1.00 39.50 230 GLU A O 1
ATOM 1642 N N . ASP A 1 230 ? 32.667 40.613 80.387 1.00 46.44 231 ASP A N 1
ATOM 1643 C CA . ASP A 1 230 ? 31.941 40.229 79.182 1.00 40.76 231 ASP A CA 1
ATOM 1644 C C . ASP A 1 230 ? 32.906 39.520 78.229 1.00 39.74 231 ASP A C 1
ATOM 1645 O O . ASP A 1 230 ? 34.128 39.538 78.425 1.00 34.01 231 ASP A O 1
ATOM 1650 N N . VAL A 1 231 ? 32.341 38.862 77.222 1.00 40.26 232 VAL A N 1
ATOM 1651 C CA . VAL A 1 231 ? 33.109 38.148 76.208 1.00 37.42 232 VAL A CA 1
ATOM 1652 C C . VAL A 1 231 ? 32.593 38.579 74.835 1.00 39.24 232 VAL A C 1
ATOM 1653 O O . VAL A 1 231 ? 31.555 39.260 74.728 1.00 32.04 232 VAL A O 1
ATOM 1657 N N . MET A 1 232 ? 33.332 38.213 73.792 1.00 36.86 233 MET A N 1
ATOM 1658 C CA . MET A 1 232 ? 32.944 38.577 72.433 1.00 35.74 233 MET A CA 1
ATOM 1659 C C . MET A 1 232 ? 31.715 37.790 71.952 1.00 34.98 233 MET A C 1
ATOM 1660 O O . MET A 1 232 ? 31.585 36.586 72.206 1.00 29.75 233 MET A O 1
ATOM 1665 N N . GLY A 1 233 ? 30.779 38.509 71.336 1.00 21.50 234 GLY A N 1
ATOM 1666 C CA . GLY A 1 233 ? 29.575 37.884 70.822 1.00 17.99 234 GLY A CA 1
ATOM 1667 C C . GLY A 1 233 ? 29.757 37.653 69.336 1.00 30.30 234 GLY A C 1
ATOM 1668 O O . GLY A 1 233 ? 29.424 36.589 68.813 1.00 30.73 234 GLY A O 1
ATOM 1669 N N . SER A 1 234 ? 30.286 38.661 68.648 1.00 31.37 235 SER A N 1
ATOM 1670 C CA . SER A 1 234 ? 30.534 38.556 67.218 1.00 30.06 235 SER A CA 1
ATOM 1671 C C . SER A 1 234 ? 31.662 39.490 66.818 1.00 31.65 235 SER A C 1
ATOM 1672 O O . SER A 1 234 ? 31.980 40.450 67.531 1.00 22.09 235 SER A O 1
ATOM 1675 N N . ILE A 1 235 ? 32.315 39.143 65.716 1.00 27.21 236 ILE A N 1
ATOM 1676 C CA . ILE A 1 235 ? 33.371 39.962 65.160 1.00 28.93 236 ILE A CA 1
ATOM 1677 C C . ILE A 1 235 ? 32.902 40.406 63.776 1.00 30.44 236 ILE A C 1
ATOM 1678 O O . ILE A 1 235 ? 32.226 39.652 63.068 1.00 27.63 236 ILE A O 1
ATOM 1683 N N . GLU A 1 236 ? 33.163 41.671 63.453 1.00 28.29 237 GLU A N 1
ATOM 1684 C CA . GLU A 1 236 ? 32.785 42.236 62.167 1.00 21.12 237 GLU A CA 1
ATOM 1685 C C . GLU A 1 236 ? 34.041 42.206 61.327 1.00 25.36 237 GLU A C 1
ATOM 1686 O O . GLU A 1 236 ? 35.116 42.608 61.790 1.00 25.76 237 GLU A O 1
ATOM 1692 N N . VAL A 1 237 ? 33.906 41.693 60.104 1.00 26.79 238 VAL A N 1
ATOM 1693 C CA . VAL A 1 237 ? 35.047 41.535 59.215 1.00 31.90 238 VAL A CA 1
ATOM 1694 C C . VAL A 1 237 ? 34.896 42.172 57.846 1.00 28.80 238 VAL A C 1
ATOM 1695 O O . VAL A 1 237 ? 33.786 42.344 57.362 1.00 27.52 238 VAL A O 1
ATOM 1699 N N . ASP A 1 238 ? 36.030 42.487 57.217 1.00 40.27 239 ASP A N 1
ATOM 1700 C CA . ASP A 1 238 ? 36.031 43.122 55.904 1.00 49.16 239 ASP A CA 1
ATOM 1701 C C . ASP A 1 238 ? 35.766 42.187 54.741 1.00 50.65 239 ASP A C 1
ATOM 1702 O O . ASP A 1 238 ? 34.783 42.366 54.038 1.00 66.61 239 ASP A O 1
ATOM 1707 N N . TYR A 1 239 ? 36.645 41.226 54.494 1.00 34.27 240 TYR A N 1
ATOM 1708 C CA . TYR A 1 239 ? 36.432 40.319 53.350 1.00 47.44 240 TYR A CA 1
ATOM 1709 C C . TYR A 1 239 ? 36.196 41.046 52.005 1.00 48.69 240 TYR A C 1
ATOM 1710 O O . TYR A 1 239 ? 35.053 41.195 51.540 1.00 34.17 240 TYR A O 1
ATOM 1719 N N . ASP A 1 240 ? 37.292 41.510 51.409 1.00 55.63 241 ASP A N 1
ATOM 1720 C CA . ASP A 1 240 ? 37.279 42.208 50.126 1.00 56.26 241 ASP A CA 1
ATOM 1721 C C . ASP A 1 240 ? 36.131 43.198 49.950 1.00 51.95 241 ASP A C 1
ATOM 1722 O O . ASP A 1 240 ? 35.268 43.032 49.085 1.00 59.49 241 ASP A O 1
ATOM 1727 N N . GLY A 1 241 ? 36.096 44.192 50.829 1.00 46.45 242 GLY A N 1
ATOM 1728 C CA . GLY A 1 241 ? 35.084 45.225 50.753 1.00 42.59 242 GLY A CA 1
ATOM 1729 C C . GLY A 1 241 ? 33.720 44.973 51.352 1.00 42.73 242 GLY A C 1
ATOM 1730 O O . GLY A 1 241 ? 33.032 45.929 51.694 1.00 45.16 242 GLY A O 1
ATOM 1731 N N . VAL A 1 242 ? 33.294 43.720 51.451 1.00 48.61 243 VAL A N 1
ATOM 1732 C CA . VAL A 1 242 ? 31.977 43.453 52.022 1.00 50.42 243 VAL A CA 1
ATOM 1733 C C . VAL A 1 242 ? 32.036 43.153 53.522 1.00 44.83 243 VAL A C 1
ATOM 1734 O O . VAL A 1 242 ? 32.547 42.125 53.955 1.00 43.74 243 VAL A O 1
ATOM 1738 N N . VAL A 1 243 ? 31.473 44.057 54.309 1.00 37.35 244 VAL A N 1
ATOM 1739 C CA . VAL A 1 243 ? 31.467 43.906 55.749 1.00 33.79 244 VAL A CA 1
ATOM 1740 C C . VAL A 1 243 ? 30.285 43.087 56.244 1.00 32.74 244 VAL A C 1
ATOM 1741 O O . VAL A 1 243 ? 29.167 43.228 55.754 1.00 39.35 244 VAL A O 1
ATOM 1745 N N . PHE A 1 244 ? 30.568 42.188 57.182 1.00 34.69 245 PHE A N 1
ATOM 1746 C CA . PHE A 1 244 ? 29.559 41.333 57.805 1.00 29.15 245 PHE A CA 1
ATOM 1747 C C . PHE A 1 244 ? 30.135 40.761 59.096 1.00 25.19 245 PHE A C 1
ATOM 1748 O O . PHE A 1 244 ? 31.353 40.768 59.304 1.00 24.36 245 PHE A O 1
ATOM 1756 N N . SER A 1 245 ? 29.271 40.266 59.970 1.00 19.49 246 SER A N 1
ATOM 1757 C CA . SER A 1 245 ? 29.772 39.712 61.211 1.00 29.89 246 SER A CA 1
ATOM 1758 C C . SER A 1 245 ? 29.788 38.197 61.245 1.00 32.51 246 SER A C 1
ATOM 1759 O O . SER A 1 245 ? 29.101 37.531 60.461 1.00 26.62 246 SER A O 1
ATOM 1762 N N . ILE A 1 246 ? 30.637 37.672 62.124 1.00 26.04 247 ILE A N 1
ATOM 1763 C CA . ILE A 1 246 ? 30.747 36.249 62.341 1.00 24.65 247 ILE A CA 1
ATOM 1764 C C . ILE A 1 246 ? 30.520 36.058 63.830 1.00 24.86 247 ILE A C 1
ATOM 1765 O O . ILE A 1 246 ? 31.303 36.532 64.653 1.00 25.09 247 ILE A O 1
ATOM 1770 N N . GLY A 1 247 ? 29.423 35.390 64.166 1.00 23.44 248 GLY A N 1
ATOM 1771 C CA . GLY A 1 247 ? 29.091 35.148 65.557 1.00 19.13 248 GLY A CA 1
ATOM 1772 C C . GLY A 1 247 ? 29.146 33.687 65.981 1.00 24.97 248 GLY A C 1
ATOM 1773 O O . GLY A 1 247 ? 28.790 33.373 67.113 1.00 25.54 248 GLY A O 1
ATOM 1774 N N . THR A 1 248 ? 29.528 32.784 65.078 1.00 27.23 249 THR A N 1
ATOM 1775 C CA . THR A 1 248 ? 29.637 31.360 65.431 1.00 35.57 249 THR A CA 1
ATOM 1776 C C . THR A 1 248 ? 31.005 30.790 65.063 1.00 27.22 249 THR A C 1
ATOM 1777 O O . THR A 1 248 ? 31.692 31.316 64.186 1.00 29.43 249 THR A O 1
ATOM 1781 N N . GLY A 1 249 ? 31.389 29.714 65.745 1.00 22.24 250 GLY A N 1
ATOM 1782 C CA . GLY A 1 249 ? 32.651 29.068 65.465 1.00 16.24 250 GLY A CA 1
ATOM 1783 C C . GLY A 1 249 ? 33.670 29.190 66.566 1.00 21.67 250 GLY A C 1
ATOM 1784 O O . GLY A 1 249 ? 34.741 28.607 66.479 1.00 27.52 250 GLY A O 1
ATOM 1785 N N . PHE A 1 250 ? 33.383 29.989 67.581 1.00 28.42 251 PHE A N 1
ATOM 1786 C CA . PHE A 1 250 ? 34.332 30.122 68.680 1.00 39.92 251 PHE A CA 1
ATOM 1787 C C . PHE A 1 250 ? 33.810 29.483 69.960 1.00 40.94 251 PHE A C 1
ATOM 1788 O O . PHE A 1 250 ? 32.592 29.454 70.194 1.00 35.63 251 PHE A O 1
ATOM 1796 N N . ASP A 1 251 ? 34.722 28.939 70.768 1.00 33.78 252 ASP A N 1
ATOM 1797 C CA . ASP A 1 251 ? 34.316 28.385 72.057 1.00 37.38 252 ASP A CA 1
ATOM 1798 C C . ASP A 1 251 ? 34.390 29.520 73.106 1.00 47.25 252 ASP A C 1
ATOM 1799 O O . ASP A 1 251 ? 34.775 30.655 72.763 1.00 47.11 252 ASP A O 1
ATOM 1804 N N . ALA A 1 252 ? 34.003 29.238 74.354 1.00 37.80 253 ALA A N 1
ATOM 1805 C CA . ALA A 1 252 ? 34.023 30.252 75.416 1.00 33.83 253 ALA A CA 1
ATOM 1806 C C . ALA A 1 252 ? 35.399 30.915 75.571 1.00 40.24 253 ALA A C 1
ATOM 1807 O O . ALA A 1 252 ? 35.508 32.138 75.703 1.00 27.64 253 ALA A O 1
ATOM 1809 N N . ASP A 1 253 ? 36.434 30.078 75.537 1.00 38.21 254 ASP A N 1
ATOM 1810 C CA . ASP A 1 253 ? 37.838 30.479 75.637 1.00 45.52 254 ASP A CA 1
ATOM 1811 C C . ASP A 1 253 ? 38.160 31.578 74.620 1.00 40.13 254 ASP A C 1
ATOM 1812 O O . ASP A 1 253 ? 38.732 32.619 74.953 1.00 28.35 254 ASP A O 1
ATOM 1817 N N . GLN A 1 254 ? 37.804 31.312 73.370 1.00 39.42 255 GLN A N 1
ATOM 1818 C CA . GLN A 1 254 ? 38.051 32.239 72.283 1.00 39.22 255 GLN A CA 1
ATOM 1819 C C . GLN A 1 254 ? 37.332 33.552 72.481 1.00 36.50 255 GLN A C 1
ATOM 1820 O O . GLN A 1 254 ? 37.948 34.618 72.335 1.00 28.89 255 GLN A O 1
ATOM 1826 N N . ARG A 1 255 ? 36.045 33.469 72.823 1.00 25.51 256 ARG A N 1
ATOM 1827 C CA . ARG A 1 255 ? 35.228 34.661 73.057 1.00 32.70 256 ARG A CA 1
ATOM 1828 C C . ARG A 1 255 ? 35.799 35.586 74.144 1.00 35.16 256 ARG A C 1
ATOM 1829 O O . ARG A 1 255 ? 35.742 36.818 74.016 1.00 29.99 256 ARG A O 1
ATOM 1837 N N . ARG A 1 256 ? 36.342 34.987 75.206 1.00 33.67 257 ARG A N 1
ATOM 1838 C CA . ARG A 1 256 ? 36.947 35.744 76.299 1.00 30.86 257 ARG A CA 1
ATOM 1839 C C . ARG A 1 256 ? 38.271 36.362 75.840 1.00 36.67 257 ARG A C 1
ATOM 1840 O O . ARG A 1 256 ? 38.485 37.562 75.994 1.00 30.45 257 ARG A O 1
ATOM 1848 N N . ASP A 1 257 ? 39.132 35.559 75.218 1.00 37.15 258 ASP A N 1
ATOM 1849 C CA . ASP A 1 257 ? 40.422 36.060 74.731 1.00 43.91 258 ASP A CA 1
ATOM 1850 C C . ASP A 1 257 ? 40.273 37.206 73.737 1.00 40.12 258 ASP A C 1
ATOM 1851 O O . ASP A 1 257 ? 40.910 38.251 73.893 1.00 39.87 258 ASP A O 1
ATOM 1856 N N . PHE A 1 258 ? 39.446 36.992 72.714 1.00 39.00 259 PHE A N 1
ATOM 1857 C CA . PHE A 1 258 ? 39.171 38.010 71.704 1.00 41.35 259 PHE A CA 1
ATOM 1858 C C . PHE A 1 258 ? 38.738 39.322 72.376 1.00 41.53 259 PHE A C 1
ATOM 1859 O O . PHE A 1 258 ? 39.262 40.376 72.028 1.00 36.00 259 PHE A O 1
ATOM 1867 N N . TRP A 1 259 ? 37.850 39.239 73.380 1.00 38.46 260 TRP A N 1
ATOM 1868 C CA . TRP A 1 259 ? 37.346 40.421 74.104 1.00 44.13 260 TRP A CA 1
A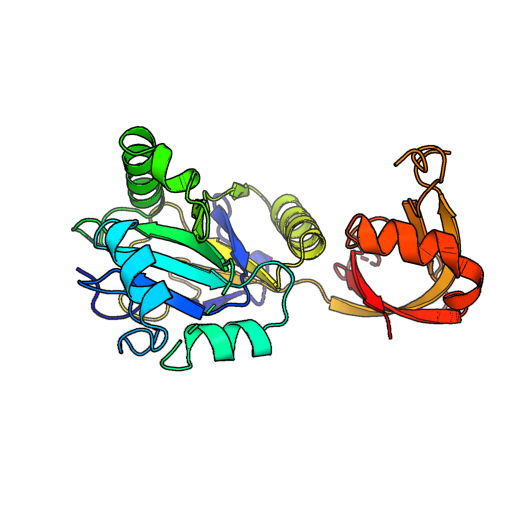TOM 1869 C C . TRP A 1 259 ? 38.292 41.081 75.113 1.00 40.59 260 TRP A C 1
ATOM 1870 O O . TRP A 1 259 ? 38.276 42.297 75.268 1.00 43.98 260 TRP A O 1
ATOM 1881 N N . GLN A 1 260 ? 39.063 40.282 75.840 1.00 38.86 261 GLN A N 1
ATOM 1882 C CA . GLN A 1 260 ? 39.996 40.825 76.813 1.00 35.20 261 GLN A CA 1
ATOM 1883 C C . GLN A 1 260 ? 41.160 41.515 76.099 1.00 44.17 261 GLN A C 1
ATOM 1884 O O . GLN A 1 260 ? 41.683 42.525 76.575 1.00 42.66 261 GLN A O 1
ATOM 1890 N N . ASN A 1 261 ? 41.554 40.979 74.946 1.00 43.67 262 ASN A N 1
ATOM 1891 C CA . ASN A 1 261 ? 42.646 41.560 74.173 1.00 43.37 262 ASN A CA 1
ATOM 1892 C C . ASN A 1 261 ? 42.210 41.978 72.777 1.00 37.12 262 ASN A C 1
ATOM 1893 O O . ASN A 1 261 ? 42.996 41.887 71.843 1.00 34.14 262 ASN A O 1
ATOM 1898 N N . LYS A 1 262 ? 40.981 42.469 72.637 1.00 36.61 263 LYS A N 1
ATOM 1899 C CA . LYS A 1 262 ? 40.471 42.866 71.322 1.00 40.20 263 LYS A CA 1
ATOM 1900 C C . LYS A 1 262 ? 41.329 43.848 70.542 1.00 42.16 263 LYS A C 1
ATOM 1901 O O . LYS A 1 262 ? 41.441 43.775 69.319 1.00 43.31 263 LYS A O 1
ATOM 1907 N N . GLU A 1 263 ? 41.998 44.717 71.272 1.00 43.32 264 GLU A N 1
ATOM 1908 C CA . GLU A 1 263 ? 42.860 45.714 70.680 1.00 44.28 264 GLU A CA 1
ATOM 1909 C C . GLU A 1 263 ? 44.001 45.031 69.915 1.00 44.89 264 GLU A C 1
ATOM 1910 O O . GLU A 1 263 ? 44.602 45.634 69.034 1.00 46.90 264 GLU A O 1
ATOM 1916 N N . SER A 1 264 ? 44.265 43.766 70.257 1.00 47.03 265 SER A N 1
ATOM 1917 C CA . SER A 1 264 ? 45.319 42.932 69.641 1.00 45.21 265 SER A CA 1
ATOM 1918 C C . SER A 1 264 ? 44.923 42.205 68.351 1.00 41.00 265 SER A C 1
ATOM 1919 O O . SER A 1 264 ? 45.786 41.874 67.532 1.00 45.98 265 SER A O 1
ATOM 1922 N N . TYR A 1 265 ? 43.634 41.922 68.188 1.00 38.05 266 TYR A N 1
ATOM 1923 C CA . TYR A 1 265 ? 43.162 41.205 67.011 1.00 37.13 266 TYR A CA 1
ATOM 1924 C C . TYR A 1 265 ? 42.631 42.089 65.902 1.00 44.78 266 TYR A C 1
ATOM 1925 O O . TYR A 1 265 ? 42.390 41.603 64.793 1.00 37.20 266 TYR A O 1
ATOM 1934 N N . ILE A 1 266 ? 42.432 43.374 66.201 1.00 40.12 267 ILE A N 1
ATOM 1935 C CA . ILE A 1 266 ? 41.944 44.307 65.200 1.00 37.05 267 ILE A CA 1
ATOM 1936 C C . ILE A 1 266 ? 42.983 44.395 64.087 1.00 36.22 267 ILE A C 1
ATOM 1937 O O . ILE A 1 266 ? 44.156 44.686 64.328 1.00 39.72 267 ILE A O 1
ATOM 1942 N N . GLY A 1 267 ? 42.556 44.075 62.873 1.00 29.75 268 GLY A N 1
ATOM 1943 C CA . GLY A 1 267 ? 43.477 44.082 61.756 1.00 33.54 268 GLY A CA 1
ATOM 1944 C C . GLY A 1 267 ? 44.017 42.684 61.485 1.00 41.39 268 GLY A C 1
ATOM 1945 O O . GLY A 1 267 ? 44.747 42.482 60.508 1.00 44.92 268 GLY A O 1
ATOM 1946 N N . LYS A 1 268 ? 43.710 41.726 62.366 1.00 36.68 269 LYS A N 1
ATOM 1947 C CA . LYS A 1 268 ? 44.148 40.344 62.161 1.00 34.59 269 LYS A CA 1
ATOM 1948 C C . LYS A 1 268 ? 43.279 39.676 61.095 1.00 33.19 269 LYS A C 1
ATOM 1949 O O . LYS A 1 268 ? 42.102 40.016 60.921 1.00 32.15 269 LYS A O 1
ATOM 1955 N N . MET A 1 269 ? 43.878 38.748 60.361 1.00 35.62 270 MET A N 1
ATOM 1956 C CA . MET A 1 269 ? 43.176 38.015 59.317 1.00 35.61 270 MET A CA 1
ATOM 1957 C C . MET A 1 269 ? 42.608 36.725 59.928 1.00 36.34 270 MET A C 1
ATOM 1958 O O . MET A 1 269 ? 43.331 35.971 60.571 1.00 31.45 270 MET A O 1
ATOM 1963 N N . VAL A 1 270 ? 41.317 36.476 59.756 1.00 34.09 271 VAL A N 1
ATOM 1964 C CA . VAL A 1 270 ? 40.722 35.243 60.275 1.00 39.12 271 VAL A CA 1
ATOM 1965 C C . VAL A 1 270 ? 40.282 34.310 59.135 1.00 39.11 271 VAL A C 1
ATOM 1966 O O . VAL A 1 270 ? 39.918 34.772 58.046 1.00 32.19 271 VAL A O 1
ATOM 1970 N N . LYS A 1 271 ? 40.421 33.003 59.360 1.00 36.51 272 LYS A N 1
ATOM 1971 C CA . LYS A 1 271 ? 39.986 31.987 58.395 1.00 32.02 272 LYS A CA 1
ATOM 1972 C C . LYS A 1 271 ? 38.532 31.638 58.74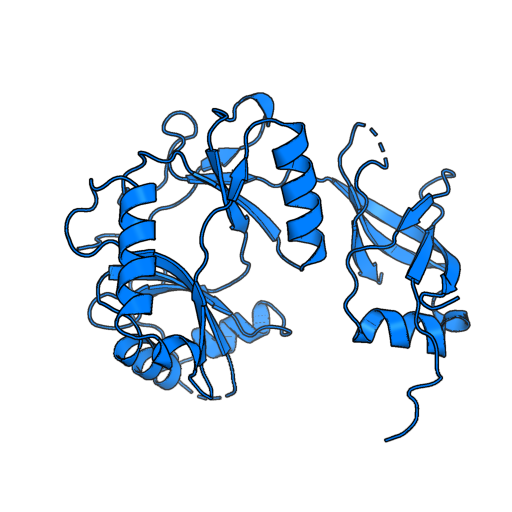8 1.00 31.13 272 LYS A C 1
ATOM 1973 O O . LYS A 1 271 ? 38.208 31.447 59.922 1.00 37.25 272 LYS A O 1
ATOM 1979 N N . PHE A 1 272 ? 37.655 31.586 57.750 1.00 24.35 273 PHE A N 1
ATOM 1980 C CA . PHE A 1 272 ? 36.250 31.238 57.984 1.00 23.43 273 PHE A CA 1
ATOM 1981 C C . PHE A 1 272 ? 35.710 30.453 56.807 1.00 23.69 273 PHE A C 1
ATOM 1982 O O . PHE A 1 272 ? 36.382 30.309 55.791 1.00 25.59 273 PHE A O 1
ATOM 1990 N N . LYS A 1 273 ? 34.523 29.892 56.977 1.00 24.74 274 LYS A N 1
ATOM 1991 C CA . LYS A 1 273 ? 33.864 29.139 55.919 1.00 25.27 274 LYS A CA 1
ATOM 1992 C C . LYS A 1 273 ? 32.474 29.720 55.772 1.00 28.37 274 LYS A C 1
ATOM 1993 O O . LYS A 1 273 ? 31.964 30.371 56.690 1.00 27.67 274 LYS A O 1
ATOM 1999 N N . TYR A 1 274 ? 31.864 29.466 54.618 1.00 27.66 275 TYR A N 1
ATOM 2000 C CA . TYR A 1 274 ? 30.515 29.939 54.321 1.00 33.62 275 TYR A CA 1
ATOM 2001 C C . TYR A 1 274 ? 30.038 29.197 53.083 1.00 26.87 275 TYR A C 1
ATOM 2002 O O . TYR A 1 274 ? 30.826 28.529 52.421 1.00 26.10 275 TYR A O 1
ATOM 2011 N N . PHE A 1 275 ? 28.747 29.300 52.783 1.00 31.22 276 PHE A N 1
ATOM 2012 C CA . PHE A 1 275 ? 28.214 28.665 51.587 1.00 33.60 276 PHE A CA 1
ATOM 2013 C C . PHE A 1 275 ? 28.109 29.679 50.432 1.00 31.17 276 PHE A C 1
ATOM 2014 O O . PHE A 1 275 ? 27.409 30.676 50.538 1.00 31.35 276 PHE A O 1
ATOM 2022 N N . GLU A 1 276 ? 28.803 29.422 49.331 1.00 30.34 277 GLU A N 1
ATOM 2023 C CA . GLU A 1 276 ? 28.741 30.321 48.169 1.00 53.75 277 GLU A CA 1
ATOM 2024 C C . GLU A 1 276 ? 27.333 30.343 47.564 1.00 49.42 277 GLU A C 1
ATOM 2025 O O . GLU A 1 276 ? 26.928 29.410 46.884 1.00 50.32 277 GLU A O 1
ATOM 2031 N N . MET A 1 277 ? 26.597 31.416 47.826 1.00 61.05 278 MET A N 1
ATOM 2032 C CA . MET A 1 277 ? 25.230 31.593 47.328 1.00 65.69 278 MET A CA 1
ATOM 2033 C C . MET A 1 277 ? 24.288 30.451 47.665 1.00 58.42 278 MET A C 1
ATOM 2034 O O . MET A 1 277 ? 23.110 30.680 47.927 1.00 59.84 278 MET A O 1
ATOM 2039 N N . PRO A 1 283 ? 28.203 36.784 52.515 1.00 53.62 284 PRO A N 1
ATOM 2040 C CA . PRO A 1 283 ? 28.430 35.338 52.611 1.00 50.63 284 PRO A CA 1
ATOM 2041 C C . PRO A 1 283 ? 27.361 34.670 53.463 1.00 41.97 284 PRO A C 1
ATOM 2042 O O . PRO A 1 283 ? 27.057 35.143 54.552 1.00 42.26 284 PRO A O 1
ATOM 2046 N N . ARG A 1 284 ? 26.775 33.591 52.950 1.00 32.32 285 ARG A N 1
ATOM 2047 C CA . ARG A 1 284 ? 25.742 32.863 53.679 1.00 39.51 285 ARG A CA 1
ATOM 2048 C C . ARG A 1 284 ? 26.372 31.920 54.701 1.00 37.41 285 ARG A C 1
ATOM 2049 O O . ARG A 1 284 ? 27.483 31.421 54.483 1.00 35.10 285 ARG A O 1
ATOM 2057 N N . PHE A 1 285 ? 25.692 31.736 55.835 1.00 29.89 286 PHE A N 1
ATOM 2058 C CA . PHE A 1 285 ? 26.153 30.844 56.909 1.00 25.38 286 PHE A CA 1
ATOM 2059 C C . PHE A 1 285 ? 27.661 30.936 57.258 1.00 25.67 286 PHE A C 1
ATOM 2060 O O . PHE A 1 285 ? 28.351 29.922 57.335 1.00 24.20 286 PHE A O 1
ATOM 2068 N N . PRO A 1 286 ? 28.194 32.145 57.464 1.00 30.66 287 PRO A N 1
ATOM 2069 C CA . PRO A 1 286 ? 29.626 32.207 57.789 1.00 23.99 287 PRO A CA 1
ATOM 2070 C C . PRO A 1 286 ? 29.973 31.553 59.130 1.00 27.77 287 PRO A C 1
ATOM 2071 O O . PRO A 1 286 ? 29.194 31.607 60.091 1.00 31.48 287 PRO A O 1
ATOM 2075 N N . VAL A 1 287 ? 31.154 30.952 59.195 1.00 22.16 288 VAL A N 1
ATOM 2076 C CA . VAL A 1 287 ? 31.606 30.276 60.406 1.00 21.48 288 VAL A CA 1
ATOM 2077 C C . VAL A 1 287 ? 33.079 30.557 60.623 1.00 22.28 288 VAL A C 1
ATOM 2078 O O . VAL A 1 287 ? 33.883 30.383 59.710 1.00 22.76 288 VAL A O 1
ATOM 2082 N N . PHE A 1 288 ? 33.426 30.963 61.845 1.00 18.51 289 PHE A N 1
ATOM 2083 C CA . PHE A 1 288 ? 34.806 31.234 62.202 1.00 17.96 289 PHE A CA 1
ATOM 2084 C C . PHE A 1 288 ? 35.545 29.910 62.314 1.00 22.38 289 PHE A C 1
ATOM 2085 O O . PHE A 1 288 ? 35.048 28.957 62.917 1.00 20.33 289 PHE A O 1
ATOM 2093 N N . ILE A 1 289 ? 36.726 29.849 61.717 1.00 27.73 290 ILE A N 1
ATOM 2094 C CA . ILE A 1 289 ? 37.537 28.634 61.773 1.00 35.09 290 ILE A CA 1
ATOM 2095 C C . ILE A 1 289 ? 38.745 28.891 62.674 1.00 33.52 290 ILE A C 1
ATOM 2096 O O . ILE A 1 289 ? 38.954 28.198 63.681 1.00 28.01 290 ILE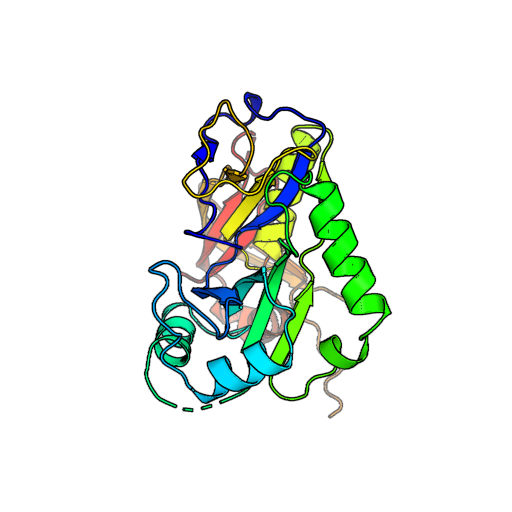 A O 1
ATOM 2101 N N . GLY A 1 290 ? 39.499 29.934 62.340 1.00 26.27 291 GLY A N 1
ATOM 2102 C CA . GLY A 1 290 ? 40.672 30.247 63.117 1.00 20.21 291 GLY A CA 1
ATOM 2103 C C . GLY A 1 290 ? 41.300 31.566 62.774 1.00 25.65 291 GLY A C 1
ATOM 2104 O O . GLY A 1 290 ? 40.907 32.233 61.828 1.00 37.18 291 GLY A O 1
ATOM 2105 N N . ILE A 1 291 ? 42.269 31.964 63.583 1.00 36.99 292 ILE A N 1
ATOM 2106 C CA . ILE A 1 291 ? 42.977 33.208 63.358 1.00 41.18 292 ILE A CA 1
ATOM 2107 C C . ILE A 1 291 ? 44.143 32.928 62.404 1.00 41.46 292 ILE A C 1
ATOM 2108 O O . ILE A 1 291 ? 44.612 31.797 62.299 1.00 40.26 292 ILE A O 1
ATOM 2113 N N . ARG A 1 292 ? 44.594 33.970 61.716 1.00 53.48 293 ARG A N 1
ATOM 2114 C CA . ARG A 1 292 ? 45.691 33.890 60.755 1.00 57.27 293 ARG A CA 1
ATOM 2115 C C . ARG A 1 292 ? 45.320 33.174 59.472 1.00 59.30 293 ARG A C 1
ATOM 2116 O O . ARG A 1 292 ? 45.610 33.670 58.383 1.00 61.39 293 ARG A O 1
#

Nearest PDB structures (foldseek):
  1fvi-assembly1_A  TM=1.004E+00  e=5.584E-59  Chlorella virus
  1p8l-assembly1_A  TM=9.106E-01  e=5.568E-48  Paramecium bursaria Chlorella virus 1
  2q2t-assembly1_A  TM=7.016E-01  e=1.933E-48  Paramecium bursaria Chlorella virus 1
  7obn-assembly1_A  TM=5.770E-01  e=8.477E-22  Burkholderia pseudomallei
  6imj-assembly1_A  TM=5.602E-01  e=4.362E-15  African swine fever virus

Solvent-accessible surface area: 13618 Å² total; per-residue (Å²): 87,6,86,109,8,1,31,10,13,69,4,128,74,15,134,64,10,143,36,98,3,17,0,8,14,39,25,50,16,18,28,0,0,17,37,121,69,0,16,7,128,95,38,138,66,6,142,11,69,61,6,13,117,10,0,30,121,20,5,13,83,5,0,1,0,20,0,9,38,86,86,42,76,111,139,68,4,44,56,20,0,73,67,39,116,113,148,6,1,0,22,2,24,0,22,1,72,98,60,28,127,65,91,2,70,53,0,8,80,33,0,86,76,53,22,99,103,50,69,99,19,74,130,64,86,52,0,106,6,34,35,17,86,21,63,112,6,82,61,59,78,58,0,8,60,25,2,62,52,6,7,32,143,64,42,72,0,0,34,4,11,55,37,69,0,59,5,58,73,14,131,3,64,62,206,58,12,5,13,8,79,0,117,38,12,108,98,14,87,1,46,1,75,50,28,71,22,87,127,223,150,53,148,139,166,102,26,26,0,13,21,0,31,0,48,48,129,61,91,87,32,54,0,29,60,17,17,85,82,80,52,39,126,58,11,51,69,78,61,126,58,56,76,48,79,72,0,87,1,32,12,42,84,183,58,138,31,29,0,3,65,11,63,162

B-factor: mean 36.03, std 15.62, range [11.23, 107.55]

Organism: Paramecium bursaria Chlorella virus AR158 (NCBI:txid380598)

Secondary structure (DSSP, 8-state):
--SS--B-EE---GGG--SSEEEEE---SEEEEEESEEE-TTSPBPS-HHHHHHHHHHSPTTEEEEEE-TTS-HHHHHHHHHS----EEEEEEEE-SS-TTS-HHHHHHHHHHHHHH-GGGGG-SSEEEEE-PPEEE-SHHHHHHHHHHHHHTT--SEEEE-TT----SSBPPTTTTSSEEE--PEEEEEEEEEEEES-----TT---EEEEEE-STT--EEE-SS--HHHHHHHHHTHHHHTT-EEEEEEE---EEEEEEEE-

InterPro domains:
  IPR012310 DNA ligase, ATP-dependent, central [PF01068] (31-202)
  IPR012340 Nucleic acid-binding, OB-fold [G3DSA:2.40.50.140] (213-323)
  IPR012340 Nucleic acid-binding, OB-fold [SSF50249] (183-318)
  IPR016059 DNA ligase, ATP-dependent, conserved site [PS00333] (186-213)
  IPR029319 DNA ligase, OB-like domain [PF14743] (255-318)
  IPR050326 NAD-dependent DNA ligase B [PTHR47810] (25-322)

Sequence (264 aa):
AITKPLLAATLENIEDVQFPCLATPKIAGIRSVKQTQMLSRTFKPIRNSVMNRLLTELLPEGSDGEISIEGATFQDTTSAVMTGHAKFSYYWFDYVTDDPLKKYIDRVEDMKNYITVHPHILEHAQVKIIPLIPVEINNITELLQYERDVLSKGFEGVMIRKPDGKYKFGRSTLKEGILLKMKQFKDAEATIISMTALFKSGKVEEDVMGSIEVDYDGVVFSIGTGFDADQRRDFWQNKESYIGKMVKFKYFEMPRFPVFIGIR